Protein AF-A0A539DR73-F1 (afdb_monomer)

Radius of gyration: 27.9 Å; Cα contacts (8 Å, |Δi|>4): 343; chains: 1; bounding box: 49×90×72 Å

Sequence (264 aa):
MNSRQEDEPGIPLLGRSQNGVRWTDGGPIPLLAAVVMALPIAGCGNVDLPWQPGSGLREARAFYASQPRFLRPVPHSNTPSGLVDLRAESCGRCHVEIYEEWRISTHARAWRDDPQFLEELKKTTATPGRDAGWICMNCHTPLESQLPRLVTALVDGDRGRPVYVDNPNFDPKLQDDAITCAACHVKDGVVLGPWGDTKAPHPVTKSEELLSAAVCTQCHEADEALPDVELACVFDTGTSFAAGPWAAEGKTCQDCHMPVIDRS

Mean predicted aligned error: 11.91 Å

pLDDT: mean 83.4, std 21.01, range [32.53, 98.44]

Secondary structure (DSSP, 8-state):
----PPPPPPPPPPP----PPPP----PPP------------------PPPPTTHHHHHHHHHHHHS-GGGSPBPP-PPPTT-S-S-HHHHHTT-HHHHHHHTTSHHHHTTTS-HHHHHHHHHTTSSTT---HHHHHHHHS-BGGG-SEEEEEEGGG-TTSEEEEE-TT--HHHHHTSS-HHHHHEETTEEEES-S----SS-EEE-SGGGSTTTGGGTSEE----TTS-----EEHHHHHHTSHHHHTT--HHHHHS------

Foldseek 3Di:
DDDDDDDDDDDDDDDDDDDDDDDDDDDDDDDDPDPPPPDPPPDPDPPPDPDDVCPQVVLLQVVLVPDPLLLAFDEDADAFPLFPDQAQVRVCVPVVVVSVVLCPDCQQCLAPNDPVNVVQQCQQCVDPQFHLNSSSCCQFVRYPQQDQWGFNDADVNQSRHTDIDGDPSHDPNSVSSGNHLCSQQPDHNAGEDCDQDDPDSTHYHYDPCSVAQNSVCSQQDQQDDRPSGDGPRHHHVVVVVCPDPCVVVVDHPCVPVVNDDDDD

Structure (mmCIF, N/CA/C/O backbone):
data_AF-A0A539DR73-F1
#
_entry.id   AF-A0A539DR73-F1
#
loop_
_atom_site.group_PDB
_atom_site.id
_atom_site.type_symbol
_atom_site.label_atom_id
_atom_site.label_alt_id
_atom_site.label_comp_id
_atom_site.label_asym_id
_atom_site.label_entity_id
_atom_site.label_seq_id
_atom_site.pdbx_PDB_ins_code
_atom_site.Cartn_x
_atom_site.Cartn_y
_atom_site.Cartn_z
_atom_site.occupancy
_atom_site.B_iso_or_equiv
_atom_site.auth_seq_id
_atom_site.auth_comp_id
_atom_site.auth_asym_id
_atom_site.auth_atom_id
_atom_site.pdbx_PDB_model_num
ATOM 1 N N . MET A 1 1 ? 26.540 -37.679 37.582 1.00 36.47 1 MET A N 1
ATOM 2 C CA . MET A 1 1 ? 25.241 -38.319 37.896 1.00 36.47 1 MET A CA 1
ATOM 3 C C . MET A 1 1 ? 24.158 -37.262 37.725 1.00 36.47 1 MET A C 1
ATOM 5 O O . MET A 1 1 ? 24.333 -36.207 38.300 1.00 36.47 1 MET A O 1
ATOM 9 N N . ASN A 1 2 ? 23.066 -37.390 36.982 1.00 36.62 2 ASN A N 1
ATOM 10 C CA . ASN A 1 2 ? 22.514 -38.438 36.134 1.00 36.62 2 ASN A CA 1
ATOM 11 C C . ASN A 1 2 ? 21.616 -37.702 35.116 1.00 36.62 2 ASN A C 1
ATOM 13 O O . ASN A 1 2 ? 20.743 -36.938 35.521 1.00 36.62 2 ASN A O 1
ATOM 17 N N . SER A 1 3 ? 21.882 -37.886 33.828 1.00 35.19 3 SER A N 1
ATOM 18 C CA . SER A 1 3 ? 21.103 -37.394 32.691 1.00 35.19 3 SER A CA 1
ATOM 19 C C . SER A 1 3 ? 19.849 -38.254 32.513 1.00 35.19 3 SER A C 1
ATOM 21 O O . SER A 1 3 ? 19.963 -39.477 32.468 1.00 35.19 3 SER A O 1
ATOM 23 N N . ARG A 1 4 ? 18.666 -37.641 32.385 1.00 38.72 4 A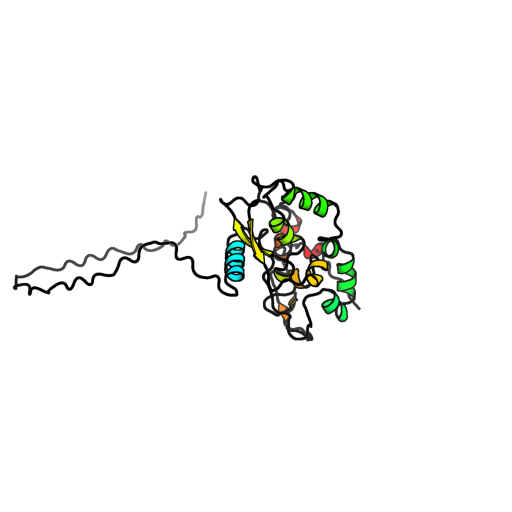RG A N 1
ATOM 24 C CA . ARG A 1 4 ? 17.476 -38.315 31.845 1.00 38.72 4 ARG A CA 1
ATOM 25 C C . ARG A 1 4 ? 17.126 -37.687 30.509 1.00 38.72 4 ARG A C 1
ATOM 27 O O . ARG A 1 4 ? 16.773 -36.517 30.433 1.00 38.72 4 ARG A O 1
ATOM 34 N N . GLN A 1 5 ? 17.330 -38.501 29.491 1.00 36.69 5 GLN A N 1
ATOM 35 C CA . GLN A 1 5 ? 16.939 -38.334 28.109 1.00 36.69 5 GLN A CA 1
ATOM 36 C C . GLN A 1 5 ? 15.588 -39.048 28.003 1.00 36.69 5 GLN A C 1
ATOM 38 O O . GLN A 1 5 ? 15.502 -40.211 28.397 1.00 36.69 5 GLN A O 1
ATOM 43 N N . GLU A 1 6 ? 14.536 -38.335 27.609 1.00 40.84 6 GLU A N 1
ATOM 44 C CA . GLU A 1 6 ? 13.225 -38.932 27.348 1.00 40.84 6 GLU A CA 1
ATOM 45 C C . GLU A 1 6 ? 13.069 -39.138 25.840 1.00 40.84 6 GLU A C 1
ATOM 47 O O . GLU A 1 6 ? 13.462 -38.293 25.035 1.00 40.84 6 GLU A O 1
ATOM 52 N N . ASP A 1 7 ? 12.588 -40.332 25.508 1.00 36.19 7 ASP A N 1
ATOM 53 C CA . ASP A 1 7 ? 12.585 -40.967 24.197 1.00 36.19 7 ASP A CA 1
ATOM 54 C C . ASP A 1 7 ? 11.521 -40.389 23.247 1.00 36.19 7 ASP A C 1
ATOM 56 O O . ASP A 1 7 ? 10.351 -40.252 23.611 1.00 36.19 7 ASP A O 1
ATOM 60 N N . GLU A 1 8 ? 11.906 -40.140 21.992 1.00 37.03 8 GLU A N 1
ATOM 61 C CA . GLU A 1 8 ? 10.968 -39.903 20.887 1.00 37.03 8 GLU A CA 1
ATOM 62 C C . GLU A 1 8 ? 10.502 -41.230 20.251 1.00 37.03 8 GLU A C 1
ATOM 64 O O . GLU A 1 8 ? 11.318 -42.135 20.041 1.00 37.03 8 GLU A O 1
ATOM 69 N N . PRO A 1 9 ? 9.216 -41.378 19.876 1.00 40.31 9 PRO A N 1
ATOM 70 C CA . PRO A 1 9 ? 8.734 -42.576 19.196 1.00 40.31 9 PRO A CA 1
ATOM 71 C C . PRO A 1 9 ? 9.040 -42.550 17.687 1.00 40.31 9 PRO A C 1
ATOM 73 O O . PRO A 1 9 ? 8.570 -41.696 16.937 1.00 40.31 9 PRO A O 1
ATOM 76 N N . GLY A 1 10 ? 9.812 -43.547 17.245 1.00 34.06 10 GLY A N 1
ATOM 77 C CA . GLY A 1 10 ? 10.222 -43.761 15.857 1.00 34.06 10 GLY A CA 1
ATOM 78 C C . GLY A 1 10 ? 9.101 -44.193 14.900 1.00 34.06 10 GLY A C 1
ATOM 79 O O . GLY A 1 10 ? 8.177 -44.930 15.246 1.00 34.06 10 GLY A O 1
ATOM 80 N N . ILE A 1 11 ? 9.242 -43.746 13.652 1.00 41.75 11 ILE A N 1
ATOM 81 C CA . ILE A 1 11 ? 8.379 -44.020 12.495 1.00 41.75 11 ILE A CA 1
ATOM 82 C C . ILE A 1 11 ? 8.619 -45.461 11.985 1.00 41.75 11 ILE A C 1
ATOM 84 O O . ILE A 1 11 ? 9.777 -45.829 11.770 1.00 41.75 11 ILE A O 1
ATOM 88 N N . PRO A 1 12 ? 7.584 -46.289 11.722 1.00 37.75 12 PRO A N 1
ATOM 89 C CA . PRO A 1 12 ? 7.785 -47.632 11.186 1.00 37.75 12 PRO A CA 1
ATOM 90 C C . PRO A 1 12 ? 8.086 -47.618 9.680 1.00 37.75 12 PRO A C 1
ATOM 92 O O . PRO A 1 12 ? 7.331 -47.078 8.871 1.00 37.75 12 PRO A O 1
ATOM 95 N N . LEU A 1 13 ? 9.178 -48.290 9.309 1.00 37.03 13 LEU A N 1
ATOM 96 C CA . LEU A 1 13 ? 9.569 -48.599 7.934 1.00 37.03 13 LEU A CA 1
ATOM 97 C C . LEU A 1 13 ? 8.597 -49.616 7.313 1.00 37.03 13 LEU A C 1
ATOM 99 O O . LEU A 1 13 ? 8.439 -50.730 7.813 1.00 37.03 13 LEU A O 1
ATOM 103 N N . LEU A 1 14 ? 7.969 -49.246 6.194 1.00 41.56 14 LEU A N 1
ATOM 104 C CA . LEU A 1 14 ? 7.118 -50.134 5.402 1.00 41.56 14 LEU A CA 1
ATOM 105 C C . LEU A 1 14 ? 7.952 -51.253 4.761 1.00 41.56 14 LEU A C 1
ATOM 107 O O . LEU A 1 14 ? 8.840 -51.019 3.940 1.00 41.56 14 LEU A O 1
ATOM 111 N N . GLY A 1 15 ? 7.639 -52.485 5.164 1.00 33.47 15 GLY A N 1
ATOM 112 C CA . GLY A 1 15 ? 8.251 -53.718 4.693 1.00 33.47 15 GLY A CA 1
ATOM 113 C C . GLY A 1 15 ? 7.932 -54.035 3.231 1.00 33.47 15 GLY A C 1
ATOM 114 O O . GLY A 1 15 ? 6.808 -53.898 2.749 1.00 33.47 15 GLY A O 1
ATOM 115 N N . ARG A 1 16 ? 8.965 -54.507 2.536 1.00 35.03 16 ARG A N 1
ATOM 116 C CA . ARG A 1 16 ? 8.957 -54.971 1.148 1.00 35.03 16 ARG A CA 1
ATOM 117 C C . ARG A 1 16 ? 8.177 -56.290 1.046 1.00 35.03 16 ARG A C 1
ATOM 119 O O . ARG A 1 16 ? 8.638 -57.320 1.530 1.00 35.03 16 ARG A O 1
ATOM 126 N N . SER A 1 17 ? 7.008 -56.260 0.410 1.00 36.41 17 SER A N 1
ATOM 127 C CA . SER A 1 17 ? 6.229 -57.461 0.080 1.00 36.41 17 SER A CA 1
ATOM 128 C C . SER A 1 17 ? 6.937 -58.275 -1.011 1.00 36.41 17 SER A C 1
ATOM 130 O O . SER A 1 17 ? 7.151 -57.791 -2.122 1.00 36.41 17 SER A O 1
ATOM 132 N N . GLN A 1 18 ? 7.324 -59.507 -0.674 1.00 37.12 18 GLN A N 1
ATOM 133 C CA . GLN A 1 18 ? 7.796 -60.530 -1.605 1.00 37.12 18 GLN A CA 1
ATOM 134 C C . GLN A 1 18 ? 6.628 -61.466 -1.931 1.00 37.12 18 GLN A C 1
ATOM 136 O O . GLN A 1 18 ? 6.356 -62.393 -1.174 1.00 37.12 18 GLN A O 1
ATOM 141 N N . ASN A 1 19 ? 5.962 -61.253 -3.066 1.00 38.47 19 ASN A N 1
ATOM 142 C CA . ASN A 1 19 ? 5.022 -62.227 -3.618 1.00 38.47 19 ASN A CA 1
ATOM 143 C C . ASN A 1 19 ? 5.677 -62.941 -4.802 1.00 38.47 19 ASN A C 1
ATOM 145 O O . ASN A 1 19 ? 5.698 -62.441 -5.925 1.00 38.47 19 ASN A O 1
ATOM 149 N N . GLY A 1 20 ? 6.240 -64.116 -4.518 1.00 34.03 20 GLY A N 1
ATOM 150 C CA . GLY A 1 20 ? 6.693 -65.066 -5.526 1.00 34.03 20 GLY A CA 1
ATOM 151 C C . GLY A 1 20 ? 5.500 -65.768 -6.171 1.00 34.03 20 GLY A C 1
ATOM 152 O O . GLY A 1 20 ? 4.744 -66.462 -5.495 1.00 34.03 20 GLY A O 1
ATOM 153 N N . VAL A 1 21 ? 5.351 -65.610 -7.485 1.00 41.09 21 VAL A N 1
ATOM 154 C CA . VAL A 1 21 ? 4.414 -66.393 -8.297 1.00 41.09 21 VAL A CA 1
ATOM 155 C C . VAL A 1 21 ? 5.191 -67.545 -8.931 1.00 41.09 21 VAL A C 1
ATOM 157 O O . VAL A 1 21 ? 6.188 -67.339 -9.623 1.00 41.09 21 VAL A O 1
ATOM 160 N N . ARG A 1 22 ? 4.752 -68.773 -8.633 1.00 36.22 22 ARG A N 1
ATOM 161 C CA . ARG A 1 22 ? 5.240 -70.020 -9.231 1.00 36.22 22 ARG A CA 1
ATOM 162 C C . ARG A 1 22 ? 4.797 -70.100 -10.693 1.00 36.22 22 ARG A C 1
ATOM 164 O O . ARG A 1 22 ? 3.624 -69.895 -10.985 1.00 36.22 22 ARG A O 1
ATOM 171 N N . TRP A 1 23 ? 5.723 -70.456 -11.577 1.00 32.53 23 TRP A N 1
ATOM 172 C CA . TRP A 1 23 ? 5.450 -70.751 -12.981 1.00 32.53 23 TRP A CA 1
ATOM 173 C C . TRP A 1 23 ? 5.149 -72.243 -13.135 1.00 32.53 23 TRP A C 1
ATOM 175 O O . TRP A 1 23 ? 5.990 -73.072 -12.792 1.00 32.53 23 TRP A O 1
ATOM 185 N N . THR A 1 24 ? 3.972 -72.579 -13.656 1.00 40.12 24 THR A N 1
ATOM 186 C CA . THR A 1 24 ? 3.684 -73.896 -14.235 1.00 40.12 24 THR A CA 1
ATOM 187 C C . THR A 1 24 ? 3.088 -73.699 -15.622 1.00 40.12 24 THR A C 1
ATOM 189 O O . THR A 1 24 ? 2.066 -73.035 -15.765 1.00 40.12 24 THR A O 1
ATOM 192 N N . ASP A 1 25 ? 3.782 -74.300 -16.584 1.00 37.19 25 ASP A N 1
ATOM 193 C CA . ASP A 1 25 ? 3.325 -74.933 -17.820 1.00 37.19 25 ASP A CA 1
ATOM 194 C C . ASP A 1 25 ? 2.642 -74.105 -18.920 1.00 37.19 25 ASP A C 1
ATOM 196 O O . ASP A 1 25 ? 1.639 -73.415 -18.752 1.00 37.19 25 ASP A O 1
ATOM 200 N N . GLY A 1 26 ? 3.260 -74.223 -20.100 1.00 47.31 26 GLY A N 1
ATOM 201 C CA . GLY A 1 26 ? 2.972 -73.504 -21.329 1.00 47.31 26 GLY A CA 1
ATOM 202 C C . GLY A 1 26 ? 1.612 -73.802 -21.960 1.00 47.31 26 GLY A C 1
ATOM 203 O O . GLY A 1 26 ? 1.175 -74.945 -22.075 1.00 47.31 26 GLY A O 1
ATOM 204 N N . GLY A 1 27 ? 1.014 -72.732 -22.478 1.00 43.06 27 GLY A N 1
ATOM 205 C CA . GLY A 1 27 ? -0.062 -72.737 -23.464 1.00 43.06 27 GLY A CA 1
ATOM 206 C C . GLY A 1 27 ? 0.201 -71.638 -24.506 1.00 43.06 27 GLY A C 1
ATOM 207 O O . GLY A 1 27 ? 0.880 -70.657 -24.189 1.00 43.06 27 GLY A O 1
ATOM 208 N N . PRO A 1 28 ? -0.258 -71.792 -25.760 1.00 43.47 28 PRO A N 1
ATOM 209 C CA . PRO A 1 28 ? 0.123 -70.906 -26.857 1.00 43.47 28 PRO A CA 1
ATOM 210 C C . PRO A 1 28 ? -0.495 -69.506 -26.710 1.00 43.47 28 PRO A C 1
ATOM 212 O O . PRO A 1 28 ? -1.687 -69.357 -26.446 1.00 43.47 28 PRO A O 1
ATOM 215 N N . ILE A 1 29 ? 0.336 -68.479 -26.903 1.00 47.72 29 ILE A N 1
ATOM 216 C CA . ILE A 1 29 ? -0.027 -67.056 -26.843 1.00 47.72 29 ILE A CA 1
ATOM 217 C C . ILE A 1 29 ? -0.812 -66.682 -28.115 1.00 47.72 29 ILE A C 1
ATOM 219 O O . ILE A 1 29 ? -0.278 -66.861 -29.214 1.00 47.72 29 ILE A O 1
ATOM 223 N N . PRO A 1 30 ? -2.039 -66.138 -28.026 1.00 43.38 30 PRO A N 1
ATOM 224 C CA . PRO A 1 30 ? -2.727 -65.601 -29.192 1.00 43.38 30 PRO A CA 1
ATOM 225 C C . PRO A 1 30 ? -2.098 -64.259 -29.599 1.00 43.38 30 PRO A C 1
ATOM 227 O O . PRO A 1 30 ? -1.906 -63.370 -28.768 1.00 43.38 30 PRO A O 1
ATOM 230 N N . LEU A 1 31 ? -1.778 -64.108 -30.890 1.00 43.88 31 LEU A N 1
ATOM 231 C CA . LEU A 1 31 ? -1.343 -62.842 -31.487 1.00 43.88 31 LEU A CA 1
ATOM 232 C C . LEU A 1 31 ? -2.451 -61.785 -31.320 1.00 43.88 31 LEU A C 1
ATOM 234 O O . LEU A 1 31 ? -3.451 -61.805 -32.036 1.00 43.88 31 LEU A O 1
ATOM 238 N N . LEU A 1 32 ? -2.262 -60.841 -30.400 1.00 45.91 32 LEU A N 1
ATOM 239 C CA . LEU A 1 32 ? -3.008 -59.584 -30.375 1.00 45.91 32 LEU A CA 1
ATOM 240 C C . LEU A 1 32 ? -2.328 -58.612 -31.344 1.00 45.91 32 LEU A C 1
ATOM 242 O O . LEU A 1 32 ? -1.195 -58.187 -31.124 1.00 45.91 32 LEU A O 1
ATOM 246 N N . ALA A 1 33 ? -3.019 -58.283 -32.434 1.00 44.69 33 ALA A N 1
ATOM 247 C CA . ALA A 1 33 ? -2.609 -57.234 -33.356 1.00 44.69 33 ALA A CA 1
ATOM 248 C C . ALA A 1 33 ? -2.554 -55.891 -32.607 1.00 44.69 33 ALA A C 1
ATOM 250 O O . ALA A 1 33 ? -3.581 -55.360 -32.183 1.00 44.69 33 ALA A O 1
ATOM 251 N N . ALA A 1 34 ? -1.350 -55.350 -32.430 1.00 43.53 34 ALA A N 1
ATOM 252 C CA . ALA A 1 34 ? -1.150 -54.019 -31.883 1.00 43.53 34 ALA A CA 1
ATOM 253 C C . ALA A 1 34 ? -1.622 -52.979 -32.909 1.00 43.53 34 ALA A C 1
ATOM 255 O O . ALA A 1 34 ? -0.950 -52.714 -33.905 1.00 43.53 34 ALA A O 1
ATOM 256 N N . VAL A 1 35 ? -2.792 -52.387 -32.670 1.00 45.91 35 VAL A N 1
ATOM 257 C CA . VAL A 1 35 ? -3.214 -51.166 -33.360 1.00 45.91 35 VAL A CA 1
ATOM 258 C C . VAL A 1 35 ? -2.364 -50.028 -32.802 1.00 45.91 35 VAL A C 1
ATOM 260 O O . VAL A 1 35 ? -2.635 -49.496 -31.727 1.00 45.91 35 VAL A O 1
ATOM 263 N N . VAL A 1 36 ? -1.299 -49.674 -33.520 1.00 49.50 36 VAL A N 1
ATOM 264 C CA . VAL A 1 36 ? -0.536 -48.450 -33.266 1.00 49.50 36 VAL A CA 1
ATOM 265 C C . VAL A 1 36 ? -1.425 -47.282 -33.686 1.00 49.50 36 VAL A C 1
ATOM 267 O O . VAL A 1 36 ? -1.488 -46.926 -34.861 1.00 49.50 36 VAL A O 1
ATOM 270 N N . MET A 1 37 ? -2.158 -46.702 -32.734 1.00 47.19 37 MET A N 1
ATOM 271 C CA . MET A 1 37 ? -2.766 -45.392 -32.943 1.00 47.19 37 MET A CA 1
ATOM 272 C C . MET A 1 37 ? -1.636 -44.371 -33.047 1.00 47.19 37 MET A C 1
ATOM 274 O O . MET A 1 37 ? -1.002 -44.020 -32.053 1.00 47.19 37 MET A O 1
ATOM 278 N N . ALA A 1 38 ? -1.366 -43.924 -34.272 1.00 50.34 38 ALA A N 1
ATOM 279 C CA . ALA A 1 38 ? -0.525 -42.771 -34.533 1.00 50.34 38 ALA A CA 1
ATOM 280 C C . ALA A 1 38 ? -1.200 -41.533 -33.923 1.00 50.34 38 ALA A C 1
ATOM 282 O O . ALA A 1 38 ? -2.082 -40.925 -34.526 1.00 50.34 38 ALA A O 1
ATOM 283 N N . LEU A 1 39 ? -0.810 -41.186 -32.697 1.00 48.84 39 LEU A N 1
ATOM 284 C CA . LEU A 1 39 ? -1.061 -39.867 -32.134 1.00 48.84 39 LEU A CA 1
ATOM 285 C C . LEU A 1 39 ? -0.270 -38.861 -32.982 1.00 48.84 39 LEU A C 1
ATOM 287 O O . LEU A 1 39 ? 0.952 -39.006 -33.085 1.00 48.84 39 LEU A O 1
ATOM 291 N N . PRO A 1 40 ? -0.918 -37.867 -33.615 1.00 45.47 40 PRO A N 1
ATOM 292 C CA . PRO A 1 40 ? -0.180 -36.811 -34.279 1.00 45.47 40 PRO A CA 1
ATOM 293 C C . PRO A 1 40 ? 0.644 -36.091 -33.214 1.00 45.47 40 PRO A C 1
ATOM 295 O O . PRO A 1 40 ? 0.104 -35.552 -32.248 1.00 45.47 40 PRO A O 1
ATOM 298 N N . ILE A 1 41 ? 1.964 -36.117 -33.385 1.00 52.62 41 ILE A N 1
ATOM 299 C CA . ILE A 1 41 ? 2.892 -35.279 -32.633 1.00 52.62 41 ILE A CA 1
ATOM 300 C C . ILE A 1 41 ? 2.582 -33.848 -33.075 1.00 52.62 41 ILE A C 1
ATOM 302 O O . ILE A 1 41 ? 3.102 -33.369 -34.082 1.00 52.62 41 ILE A O 1
ATOM 306 N N . ALA A 1 42 ? 1.656 -33.195 -32.375 1.00 50.09 42 ALA A N 1
ATOM 307 C CA . ALA A 1 42 ? 1.485 -31.759 -32.467 1.00 50.09 42 ALA A CA 1
ATOM 308 C C . ALA A 1 42 ? 2.816 -31.152 -32.021 1.00 50.09 42 ALA A C 1
ATOM 310 O O . ALA A 1 42 ? 3.228 -31.315 -30.872 1.00 50.09 42 ALA A O 1
ATOM 311 N N . GLY A 1 43 ? 3.541 -30.566 -32.972 1.00 44.75 43 GLY A N 1
ATOM 312 C CA . GLY A 1 43 ? 4.830 -29.952 -32.707 1.00 44.75 43 GLY A CA 1
ATOM 313 C C . GLY A 1 43 ? 4.717 -28.922 -31.588 1.00 44.75 43 GLY A C 1
ATOM 314 O O . GLY A 1 43 ? 3.710 -28.223 -31.480 1.00 44.75 43 GLY A O 1
ATOM 315 N N . CYS A 1 44 ? 5.773 -28.813 -30.784 1.00 51.00 44 CYS A N 1
ATOM 316 C CA . CYS A 1 44 ? 5.996 -27.707 -29.859 1.00 51.00 44 CYS A CA 1
ATOM 317 C C . CYS A 1 44 ? 6.244 -26.413 -30.657 1.00 51.00 44 CYS A C 1
ATOM 319 O O . CYS A 1 44 ? 7.350 -25.884 -30.681 1.00 51.00 44 CYS A O 1
ATOM 321 N N . GLY A 1 45 ? 5.244 -25.949 -31.401 1.00 44.34 45 GLY A N 1
ATOM 322 C CA . GLY A 1 45 ? 5.189 -24.583 -31.890 1.00 44.34 45 GLY A CA 1
ATOM 323 C C . GLY A 1 45 ? 4.616 -23.726 -30.774 1.00 44.34 45 GLY A C 1
ATOM 324 O O . GLY A 1 45 ? 3.606 -24.105 -30.183 1.00 44.34 45 GLY A O 1
ATOM 325 N N . ASN A 1 46 ? 5.257 -22.597 -30.474 1.00 56.62 46 ASN A N 1
ATOM 326 C CA . ASN A 1 46 ? 4.646 -21.561 -29.650 1.00 56.62 46 ASN A CA 1
ATOM 327 C C . ASN A 1 46 ? 3.339 -21.157 -30.330 1.00 56.62 46 ASN A C 1
ATOM 329 O O . ASN A 1 46 ? 3.338 -20.518 -31.381 1.00 56.62 46 ASN A O 1
ATOM 333 N N . VAL A 1 47 ? 2.227 -21.628 -29.778 1.00 47.94 47 VAL A N 1
ATOM 334 C CA . VA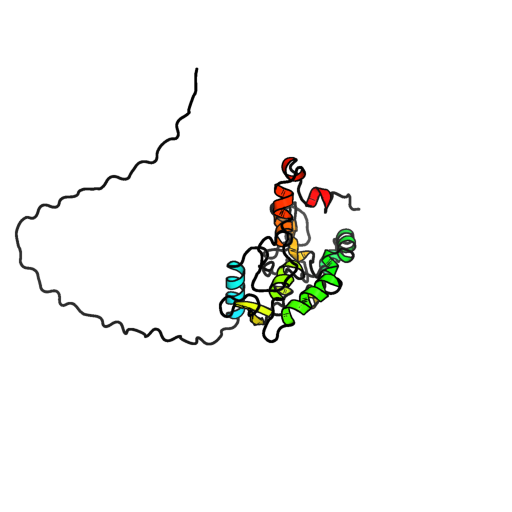L A 1 47 ? 0.909 -21.194 -30.205 1.00 47.94 47 VAL A CA 1
ATOM 335 C C . VAL A 1 47 ? 0.760 -19.797 -29.626 1.00 47.94 47 VAL A C 1
ATOM 337 O O . VAL A 1 47 ? 0.543 -19.656 -28.424 1.00 47.94 47 VAL A O 1
ATOM 340 N N . ASP A 1 48 ? 0.917 -18.774 -30.465 1.00 53.66 48 ASP A N 1
ATOM 341 C CA . ASP A 1 48 ? 0.506 -17.412 -30.132 1.00 53.66 48 ASP A CA 1
ATOM 342 C C . ASP A 1 48 ? -1.019 -17.423 -29.984 1.00 53.66 48 ASP A C 1
ATOM 344 O O . ASP A 1 48 ? -1.781 -17.210 -30.931 1.00 53.66 48 ASP A O 1
ATOM 348 N N . LEU A 1 49 ? -1.477 -17.793 -28.788 1.00 57.00 49 LEU A N 1
ATOM 349 C CA . LEU A 1 49 ? -2.883 -17.761 -28.440 1.00 57.00 49 LEU A CA 1
ATOM 350 C C . LEU A 1 49 ? -3.322 -16.293 -28.437 1.00 57.00 49 LEU A C 1
ATOM 352 O O . LEU A 1 49 ? -2.657 -15.459 -27.819 1.00 57.00 49 LEU A O 1
ATOM 356 N N . PRO A 1 50 ? -4.432 -15.951 -29.111 1.00 52.25 50 PRO A N 1
ATOM 357 C CA . PRO A 1 50 ? -4.913 -14.582 -29.127 1.00 52.25 50 PRO A CA 1
ATOM 358 C C . PRO A 1 50 ? -5.193 -14.117 -27.696 1.00 52.25 50 PRO A C 1
ATOM 360 O O . PRO A 1 50 ? -5.847 -14.826 -26.924 1.00 52.25 50 PRO A O 1
ATOM 363 N N . TRP A 1 51 ? -4.696 -12.922 -27.361 1.00 52.84 51 TRP A N 1
ATOM 364 C CA . TRP A 1 51 ? -4.958 -12.256 -26.086 1.00 52.84 51 TRP A C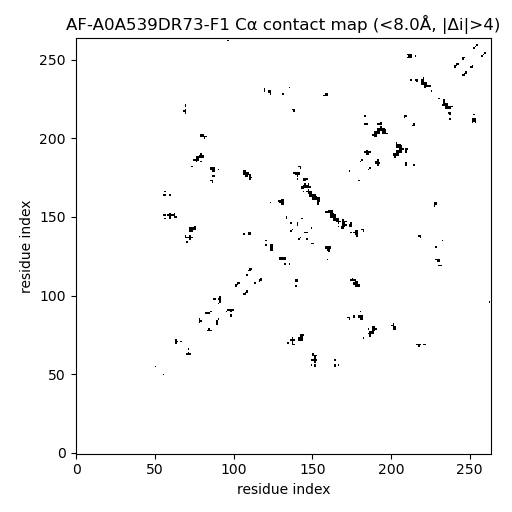A 1
ATOM 365 C C . TRP A 1 51 ? -6.462 -12.267 -25.804 1.00 52.84 51 TRP A C 1
ATOM 367 O O . TRP A 1 51 ? -7.268 -11.841 -26.636 1.00 52.84 51 TRP A O 1
ATOM 377 N N . GLN A 1 52 ? -6.842 -12.794 -24.642 1.00 53.75 52 GLN A N 1
ATOM 378 C CA . GLN A 1 52 ? -8.235 -12.836 -24.215 1.00 53.75 52 GLN A CA 1
ATOM 379 C C . GLN A 1 52 ? -8.486 -11.742 -23.179 1.00 53.75 52 GLN A C 1
ATOM 381 O O . GLN A 1 52 ? -7.627 -11.520 -22.323 1.00 53.75 52 GLN A O 1
ATOM 386 N N . PRO A 1 53 ? -9.667 -11.102 -23.170 1.00 55.06 53 PRO A N 1
ATOM 387 C CA . PRO A 1 53 ? -10.031 -10.164 -22.115 1.00 55.06 53 PRO A CA 1
ATOM 388 C C . PRO A 1 53 ? -9.797 -10.777 -20.723 1.00 55.06 53 PRO A C 1
ATOM 390 O O . PRO A 1 53 ? -10.292 -11.860 -20.405 1.00 55.06 53 PRO A O 1
ATOM 393 N N . GLY A 1 54 ? -8.979 -10.111 -19.905 1.00 63.78 54 GLY A N 1
ATOM 394 C CA . GLY A 1 54 ? -8.600 -10.573 -18.566 1.00 63.78 54 GLY A CA 1
ATOM 395 C C . GLY A 1 54 ? -7.440 -11.577 -18.498 1.00 63.78 54 GLY A C 1
ATOM 396 O O . GLY A 1 54 ? -7.088 -11.976 -17.388 1.00 63.78 54 GLY A O 1
ATOM 397 N N . SER A 1 55 ? -6.817 -11.983 -19.615 1.00 76.19 55 SER A N 1
ATOM 398 C CA . SER A 1 55 ? -5.592 -12.804 -19.571 1.00 76.19 55 SER A CA 1
ATOM 399 C C . SER A 1 55 ? -4.448 -12.059 -18.887 1.00 76.19 55 SER A C 1
ATOM 401 O O . SER A 1 55 ? -3.863 -12.590 -17.947 1.00 76.19 55 SER A O 1
ATOM 403 N N . GLY A 1 56 ? -4.250 -10.784 -19.232 1.00 89.62 56 GLY A N 1
ATOM 404 C CA . GLY A 1 56 ? -3.200 -9.959 -18.635 1.00 89.62 56 GLY A CA 1
ATOM 405 C C . GLY A 1 56 ? -3.347 -9.749 -17.124 1.00 89.62 56 GLY A C 1
ATOM 406 O O . GLY A 1 56 ? -2.360 -9.802 -16.403 1.00 89.62 56 GLY A O 1
ATOM 407 N N . LEU A 1 57 ? -4.574 -9.601 -16.605 1.00 92.19 57 LEU A N 1
ATOM 408 C CA . LEU A 1 57 ? -4.795 -9.520 -15.153 1.00 92.19 57 LEU A CA 1
ATOM 409 C C . LEU A 1 57 ? -4.444 -10.828 -14.436 1.00 92.19 57 LEU A C 1
ATOM 411 O O . LEU A 1 57 ? -3.886 -10.803 -13.340 1.00 92.19 57 LEU A O 1
ATOM 415 N N . ARG A 1 58 ? -4.776 -11.980 -15.033 1.00 94.00 58 ARG A N 1
ATOM 416 C CA . ARG A 1 58 ? -4.413 -13.281 -14.454 1.00 94.00 58 ARG A CA 1
ATOM 417 C C . ARG A 1 58 ? -2.902 -13.480 -14.452 1.00 94.00 58 ARG A C 1
ATOM 419 O O . ARG A 1 58 ? -2.365 -13.928 -13.446 1.00 94.00 58 ARG A O 1
ATOM 426 N N . GLU A 1 59 ? -2.238 -13.127 -15.548 1.00 96.25 59 GLU A N 1
ATOM 427 C CA . GLU A 1 59 ? -0.778 -13.174 -15.674 1.00 96.25 59 GLU A CA 1
ATOM 428 C C . GLU A 1 59 ? -0.107 -12.260 -14.646 1.00 96.25 59 GLU A C 1
ATOM 430 O O . GLU A 1 59 ? 0.782 -12.708 -13.929 1.00 96.25 59 GLU A O 1
ATOM 435 N N . ALA A 1 60 ? -0.593 -11.027 -14.485 1.00 97.31 60 ALA A N 1
ATOM 436 C CA . ALA A 1 60 ? -0.068 -10.095 -13.494 1.00 97.31 60 ALA A CA 1
ATOM 437 C C . ALA A 1 60 ? -0.215 -10.614 -12.058 1.00 97.31 60 ALA A C 1
ATOM 439 O O . ALA A 1 60 ? 0.738 -10.618 -11.281 1.00 97.31 60 ALA A O 1
ATOM 440 N N . ARG A 1 61 ? -1.397 -11.121 -11.694 1.00 96.25 61 ARG A N 1
ATOM 441 C CA . ARG A 1 61 ? -1.618 -11.702 -10.361 1.00 96.25 61 ARG A CA 1
ATOM 442 C C . ARG A 1 61 ? -0.748 -12.935 -10.121 1.00 96.25 61 ARG A C 1
ATOM 444 O O . ARG A 1 61 ? -0.249 -13.108 -9.012 1.00 96.25 61 ARG A O 1
ATOM 451 N N . ALA A 1 62 ? -0.531 -13.766 -11.142 1.00 97.31 62 ALA A N 1
ATOM 452 C CA . ALA A 1 62 ? 0.388 -14.899 -11.059 1.00 97.31 62 ALA A CA 1
ATOM 453 C C . ALA A 1 62 ? 1.847 -14.444 -10.884 1.00 97.31 62 ALA A C 1
ATOM 455 O O . ALA A 1 62 ? 2.560 -15.005 -10.050 1.00 97.31 62 ALA A O 1
ATOM 456 N N . PHE A 1 63 ? 2.270 -13.399 -11.604 1.00 97.69 63 PHE A N 1
ATOM 457 C CA . PHE A 1 63 ? 3.579 -12.774 -11.432 1.00 97.69 63 PHE A CA 1
ATOM 458 C C . PHE A 1 63 ? 3.774 -12.313 -9.985 1.00 97.69 63 PHE A C 1
ATOM 460 O O . PHE A 1 63 ? 4.680 -12.803 -9.312 1.00 97.69 63 PHE A O 1
ATOM 467 N N . TYR A 1 64 ? 2.885 -11.466 -9.459 1.00 97.50 64 TYR A N 1
ATOM 468 C CA . TYR A 1 64 ? 2.991 -10.966 -8.086 1.00 97.50 64 TYR A CA 1
ATOM 469 C C . TYR A 1 64 ? 2.927 -12.081 -7.035 1.00 97.50 64 TYR A C 1
ATOM 471 O O . TYR A 1 64 ? 3.696 -12.062 -6.077 1.00 97.50 64 TYR A O 1
ATOM 479 N N . ALA A 1 65 ? 2.088 -13.103 -7.224 1.00 97.06 65 ALA A N 1
ATOM 480 C CA . ALA A 1 65 ? 2.026 -14.247 -6.311 1.00 97.06 65 ALA A CA 1
ATOM 481 C C . ALA A 1 65 ? 3.369 -14.996 -6.179 1.00 97.06 65 ALA A C 1
ATOM 483 O O . ALA A 1 65 ? 3.620 -15.607 -5.140 1.00 97.06 65 ALA A O 1
ATOM 484 N N . SER A 1 66 ? 4.236 -14.925 -7.197 1.00 95.75 66 SER A N 1
ATOM 485 C CA . SER A 1 66 ? 5.582 -15.515 -7.175 1.00 95.75 66 SER A CA 1
ATOM 486 C C . SER A 1 66 ? 6.667 -14.615 -6.567 1.00 95.75 66 SER A C 1
ATOM 488 O O . SER A 1 66 ? 7.759 -15.101 -6.286 1.00 95.75 66 SER A O 1
ATOM 490 N N . GLN A 1 67 ? 6.386 -13.329 -6.337 1.00 93.88 67 GLN A N 1
ATOM 491 C CA . GLN A 1 67 ? 7.354 -12.386 -5.765 1.00 93.88 67 GLN A CA 1
ATOM 492 C C . GLN A 1 67 ? 7.425 -12.497 -4.234 1.00 93.88 67 GLN A C 1
ATOM 494 O O . GLN A 1 67 ? 6.472 -12.981 -3.628 1.00 93.88 67 GLN A O 1
ATOM 499 N N . PRO A 1 68 ? 8.489 -12.030 -3.563 1.00 92.44 68 PRO A N 1
ATOM 500 C CA . PRO A 1 68 ? 8.482 -11.746 -2.125 1.00 92.44 68 PRO A CA 1
ATOM 501 C C . PRO A 1 68 ? 7.305 -10.860 -1.707 1.00 92.44 68 PRO A C 1
ATOM 503 O O . PRO A 1 68 ? 6.806 -10.074 -2.509 1.00 92.44 68 PRO A O 1
ATOM 506 N N . ARG A 1 69 ? 6.862 -10.966 -0.448 1.00 91.81 69 ARG A N 1
ATOM 507 C CA . ARG A 1 69 ? 5.643 -10.299 0.042 1.00 91.81 69 ARG A CA 1
ATOM 508 C C . ARG A 1 69 ? 5.637 -8.785 -0.208 1.00 91.81 69 ARG A C 1
ATOM 510 O O . ARG A 1 69 ? 4.632 -8.288 -0.704 1.00 91.81 69 ARG A O 1
ATOM 517 N N . PHE A 1 70 ? 6.738 -8.089 0.072 1.00 91.38 70 PHE A N 1
ATOM 518 C CA . PHE A 1 70 ? 6.859 -6.632 -0.089 1.00 91.38 70 PHE A CA 1
ATOM 519 C C . PHE A 1 70 ? 6.833 -6.162 -1.555 1.00 91.38 70 PHE A C 1
ATOM 521 O O . PHE A 1 70 ? 6.579 -4.996 -1.836 1.00 91.38 70 PHE A O 1
ATOM 528 N N . LEU A 1 71 ? 7.047 -7.076 -2.509 1.00 93.50 71 LEU A N 1
ATOM 529 C CA . LEU A 1 71 ? 6.933 -6.814 -3.946 1.00 93.50 71 LEU A CA 1
ATOM 530 C C . LEU A 1 71 ? 5.534 -7.111 -4.500 1.00 93.50 71 LEU A C 1
ATOM 532 O O . LEU A 1 71 ? 5.363 -7.170 -5.716 1.00 93.50 71 LEU A O 1
ATOM 536 N N . ARG A 1 72 ? 4.539 -7.336 -3.635 1.00 95.56 72 ARG A N 1
ATOM 537 C CA . ARG A 1 72 ? 3.155 -7.616 -4.032 1.00 95.56 72 ARG A CA 1
ATOM 538 C C . ARG A 1 72 ? 2.264 -6.430 -3.675 1.00 95.56 72 ARG A C 1
ATOM 540 O O . ARG A 1 72 ? 2.308 -5.999 -2.523 1.00 95.56 72 ARG A O 1
ATOM 547 N N . PRO A 1 73 ? 1.401 -5.960 -4.588 1.00 96.88 73 PRO A N 1
ATOM 548 C CA . PRO A 1 73 ? 0.328 -5.067 -4.199 1.00 96.88 73 PRO A CA 1
ATOM 549 C C . PRO A 1 73 ? -0.677 -5.827 -3.327 1.00 96.88 73 PRO A C 1
ATOM 551 O O . PRO A 1 73 ? -0.828 -7.051 -3.426 1.00 96.88 73 PRO A O 1
ATOM 554 N N . VAL A 1 74 ? -1.414 -5.089 -2.506 1.00 96.31 74 VAL A N 1
ATOM 555 C CA . VAL A 1 74 ? -2.626 -5.577 -1.856 1.00 96.31 74 VAL A CA 1
ATOM 556 C C . VAL A 1 74 ? -3.626 -5.952 -2.958 1.00 96.31 74 VAL A C 1
ATOM 558 O O . VAL A 1 74 ? -3.967 -5.098 -3.787 1.00 96.31 74 VAL A O 1
ATOM 561 N N . PRO A 1 75 ? -4.088 -7.217 -3.013 1.00 93.94 75 PRO A N 1
ATOM 562 C CA . PRO A 1 75 ? -4.964 -7.682 -4.080 1.00 93.94 75 PRO A CA 1
ATOM 563 C C . PRO A 1 75 ? -6.231 -6.844 -4.202 1.00 93.94 75 PRO A C 1
ATOM 565 O O . PRO A 1 75 ? -6.776 -6.366 -3.205 1.00 93.94 75 PRO A O 1
ATOM 568 N N . HIS A 1 76 ? -6.736 -6.715 -5.428 1.00 92.75 76 HIS A N 1
ATOM 569 C CA . HIS A 1 76 ? -8.013 -6.051 -5.655 1.00 92.75 76 HIS A CA 1
ATOM 570 C C . HIS A 1 76 ? -9.125 -6.680 -4.800 1.00 92.75 76 HIS A C 1
ATOM 572 O O . HIS A 1 76 ? -9.320 -7.897 -4.809 1.00 92.75 76 HIS A O 1
ATOM 578 N N . SER A 1 77 ? -9.900 -5.830 -4.129 1.00 92.62 77 SER A N 1
ATOM 579 C CA . SER A 1 77 ? -11.128 -6.209 -3.439 1.00 92.62 77 SER A CA 1
ATOM 580 C C . SER A 1 77 ? -12.310 -5.474 -4.054 1.00 92.62 77 SER A C 1
ATOM 582 O O . SER A 1 77 ? -12.217 -4.293 -4.388 1.00 92.62 77 SER A O 1
ATOM 584 N N . ASN A 1 78 ? -13.453 -6.153 -4.116 1.00 93.12 78 ASN A N 1
ATOM 585 C CA . ASN A 1 78 ? -14.718 -5.487 -4.392 1.00 93.12 78 ASN A CA 1
ATOM 586 C C . ASN A 1 78 ? -15.015 -4.457 -3.293 1.00 93.12 78 ASN A C 1
ATOM 588 O O . ASN A 1 78 ? -14.626 -4.640 -2.133 1.00 93.12 78 ASN A O 1
ATOM 592 N N . THR A 1 79 ? -15.749 -3.404 -3.643 1.00 96.19 79 THR A N 1
ATOM 593 C CA . THR A 1 79 ? -16.295 -2.463 -2.663 1.00 96.19 79 THR A CA 1
ATOM 594 C C . THR A 1 79 ? -17.277 -3.189 -1.736 1.00 96.19 79 THR A C 1
ATOM 596 O O . THR A 1 79 ? -18.220 -3.811 -2.238 1.00 96.19 79 THR A O 1
ATOM 599 N N . PRO A 1 80 ? -17.093 -3.129 -0.403 1.00 96.44 80 PRO A N 1
ATOM 600 C CA . PRO A 1 80 ? -18.039 -3.717 0.536 1.00 96.44 80 PRO A CA 1
ATOM 601 C C . PRO A 1 80 ? -19.454 -3.171 0.349 1.00 96.44 80 PRO A C 1
ATOM 603 O O . PRO A 1 80 ? -19.649 -1.972 0.138 1.00 96.44 80 PRO A O 1
ATOM 606 N N . SER A 1 81 ? -20.464 -4.038 0.458 1.00 95.31 81 SER A N 1
ATOM 607 C CA . SER A 1 81 ? -21.861 -3.611 0.329 1.00 95.31 81 SER A CA 1
ATOM 608 C C . SER A 1 81 ? -22.190 -2.526 1.358 1.00 95.31 81 SER A C 1
ATOM 610 O O . SER A 1 81 ? -21.878 -2.692 2.535 1.00 95.31 81 SER A O 1
ATOM 612 N N . GLY A 1 82 ? -22.844 -1.447 0.927 1.00 91.75 82 GLY A N 1
ATOM 613 C CA . GLY A 1 82 ? -23.137 -0.283 1.775 1.00 91.75 82 GLY A CA 1
ATOM 614 C C . GLY A 1 82 ? -22.114 0.851 1.645 1.00 91.75 82 GLY A C 1
ATOM 615 O O . GLY A 1 82 ? -22.414 1.975 2.042 1.00 91.75 82 GLY A O 1
ATOM 616 N N . LEU A 1 83 ? -20.958 0.596 1.026 1.00 94.94 83 LEU A N 1
ATOM 617 C CA . LEU A 1 83 ? -20.008 1.622 0.600 1.00 94.94 83 LEU A CA 1
ATOM 618 C C . LEU A 1 83 ? -20.160 1.906 -0.900 1.00 94.94 83 LEU A C 1
ATOM 620 O O . LEU A 1 83 ? -20.623 1.063 -1.667 1.00 94.94 83 LEU A O 1
ATOM 624 N N . VAL A 1 84 ? -19.792 3.121 -1.308 1.00 94.44 84 VAL A N 1
ATOM 625 C CA . VAL A 1 84 ? -19.865 3.564 -2.713 1.00 94.44 84 VAL A CA 1
ATOM 626 C C . VAL A 1 84 ? -18.558 3.334 -3.471 1.00 94.44 84 VAL A C 1
ATOM 628 O O . VAL A 1 84 ? -18.586 3.181 -4.687 1.00 94.44 84 VAL A O 1
ATOM 631 N N . ASP A 1 85 ? -17.434 3.292 -2.755 1.00 96.19 85 ASP A N 1
ATOM 632 C CA . ASP A 1 85 ? -16.090 3.027 -3.266 1.00 96.19 85 ASP A CA 1
ATOM 633 C C . ASP A 1 85 ? -15.128 2.706 -2.101 1.00 96.19 85 ASP A C 1
ATOM 635 O O . ASP A 1 85 ? -15.559 2.531 -0.958 1.00 96.19 85 ASP A O 1
ATOM 639 N N . LEU A 1 86 ? -13.832 2.593 -2.408 1.00 97.25 86 LEU A N 1
ATOM 640 C CA . LEU A 1 86 ? -12.751 2.309 -1.456 1.00 97.25 86 LEU A CA 1
ATOM 641 C C . LEU A 1 86 ? -11.976 3.559 -1.001 1.00 97.25 86 LEU A C 1
ATOM 643 O O . LEU A 1 86 ? -10.947 3.421 -0.342 1.00 97.25 86 LEU A O 1
ATOM 647 N N . ARG A 1 87 ? -12.427 4.760 -1.379 1.00 97.88 87 ARG A N 1
ATOM 648 C CA . ARG A 1 87 ? -11.713 6.010 -1.102 1.00 97.88 87 ARG A CA 1
ATOM 649 C C . ARG A 1 87 ? -11.886 6.404 0.361 1.00 97.88 87 ARG A C 1
ATOM 651 O O . ARG A 1 87 ? -12.954 6.204 0.946 1.00 97.88 87 ARG A O 1
ATOM 658 N N . ALA A 1 88 ? -10.861 7.011 0.946 1.00 98.12 88 ALA A N 1
ATOM 659 C CA . ALA A 1 88 ? -10.841 7.373 2.361 1.00 98.12 88 ALA A CA 1
ATOM 660 C C . ALA A 1 88 ? -11.975 8.339 2.731 1.00 98.12 88 ALA A C 1
ATOM 662 O O . ALA A 1 88 ? -12.575 8.208 3.798 1.00 98.12 88 ALA A O 1
ATOM 663 N N . GLU A 1 89 ? -12.331 9.258 1.827 1.00 97.88 89 GLU A N 1
ATOM 664 C CA . GLU A 1 89 ? -13.454 10.188 2.007 1.00 97.88 89 GLU A CA 1
ATOM 665 C C . GLU A 1 89 ? -14.774 9.447 2.291 1.00 97.88 89 GLU A C 1
ATOM 667 O O . GLU A 1 89 ? -15.541 9.859 3.162 1.00 97.88 89 GLU A O 1
ATOM 672 N N . SER A 1 90 ? -15.025 8.315 1.620 1.00 97.25 90 SER A N 1
ATOM 673 C CA . SER A 1 90 ? -16.226 7.498 1.840 1.00 97.25 90 SER A CA 1
ATOM 674 C C . SER A 1 90 ? -16.269 6.921 3.253 1.00 97.25 90 SER A C 1
ATOM 676 O O . SER A 1 90 ? -17.326 6.935 3.888 1.00 97.25 90 SER A O 1
ATOM 678 N N . CYS A 1 91 ? -15.125 6.470 3.774 1.00 97.50 91 CYS A N 1
ATOM 679 C CA . CYS A 1 91 ? -14.985 6.008 5.154 1.00 97.50 91 CYS A CA 1
ATOM 680 C C . CYS A 1 91 ? -15.159 7.168 6.153 1.00 97.50 91 CYS A C 1
ATOM 682 O O . CYS A 1 91 ? -15.855 7.025 7.163 1.00 97.50 91 CYS A O 1
ATOM 684 N N . GLY A 1 92 ? -14.589 8.336 5.841 1.00 97.12 92 GLY A N 1
ATOM 685 C CA . GLY A 1 92 ? -14.618 9.543 6.671 1.00 97.12 92 GLY A CA 1
ATOM 686 C C . GLY A 1 92 ? -16.008 10.131 6.907 1.00 97.12 92 GLY A C 1
ATOM 687 O O . GLY A 1 92 ? -16.199 10.876 7.862 1.00 97.12 92 GLY A O 1
ATOM 688 N N . ARG A 1 93 ? -17.018 9.744 6.117 1.00 96.00 93 ARG A N 1
ATOM 689 C CA . ARG A 1 93 ? -18.422 10.131 6.356 1.00 96.00 93 ARG A CA 1
ATOM 690 C C . ARG A 1 93 ? -18.994 9.573 7.662 1.00 96.00 93 ARG A C 1
ATOM 692 O O . ARG A 1 93 ? -19.923 10.166 8.206 1.00 96.00 93 ARG A O 1
ATOM 699 N N . CYS A 1 94 ? -18.478 8.438 8.135 1.00 95.06 94 CYS A N 1
ATOM 700 C CA . CYS A 1 94 ? -18.890 7.811 9.396 1.00 95.06 94 CYS A CA 1
ATOM 701 C C . CYS A 1 94 ? -17.737 7.731 10.406 1.00 95.06 94 CYS A C 1
ATOM 703 O O . CYS A 1 94 ? -17.971 7.861 11.603 1.00 95.06 94 CYS A O 1
ATOM 705 N N . HIS A 1 95 ? -16.498 7.563 9.939 1.00 95.19 95 HIS A N 1
ATOM 706 C CA . HIS A 1 95 ? -15.291 7.500 10.766 1.00 95.19 95 HIS A CA 1
ATOM 707 C C . HIS A 1 95 ? -14.517 8.822 10.716 1.00 95.19 95 HIS A C 1
ATOM 709 O O . HIS A 1 95 ? -13.356 8.856 10.311 1.00 95.19 95 HIS A O 1
ATOM 715 N N . VAL A 1 96 ? -15.185 9.913 11.106 1.00 96.88 96 VAL A N 1
ATOM 716 C CA . VAL A 1 96 ? -14.691 11.292 10.935 1.00 96.88 96 VAL A CA 1
ATOM 717 C C . VAL A 1 96 ? -13.331 11.491 11.602 1.00 96.88 96 VAL A C 1
ATOM 719 O O . VAL A 1 96 ? -12.381 11.876 10.934 1.00 96.88 96 VAL A O 1
ATOM 722 N N . GLU A 1 97 ? -13.204 11.176 12.892 1.00 96.88 97 GLU A N 1
ATOM 723 C CA . GLU A 1 97 ? -11.959 11.406 13.641 1.00 96.88 97 GLU A CA 1
ATOM 724 C C . GLU A 1 97 ? -10.776 10.599 13.076 1.00 96.88 97 GLU A C 1
ATOM 726 O O . GLU A 1 97 ? -9.689 11.139 12.895 1.00 96.88 97 GLU A O 1
ATOM 731 N N . ILE A 1 98 ? -11.000 9.333 12.702 1.00 96.50 98 ILE A N 1
ATOM 732 C CA . ILE A 1 98 ? -9.966 8.471 12.097 1.00 96.50 98 ILE A CA 1
ATOM 733 C C . ILE A 1 98 ? -9.520 9.027 10.741 1.00 96.50 98 ILE A C 1
ATOM 735 O O . ILE A 1 98 ? -8.332 9.042 10.427 1.00 96.50 98 ILE A O 1
ATOM 739 N N . TYR A 1 99 ? -10.468 9.486 9.924 1.00 98.12 99 TYR A N 1
ATOM 740 C CA . TYR A 1 99 ? -10.166 10.091 8.631 1.00 98.12 99 TYR A CA 1
ATOM 741 C C . TYR A 1 99 ? -9.356 11.386 8.782 1.00 98.12 99 TYR A C 1
ATOM 743 O O . TYR A 1 99 ? -8.409 11.623 8.033 1.00 98.12 99 TYR A O 1
ATOM 751 N N . GLU A 1 100 ? -9.693 12.202 9.777 1.00 97.38 100 GLU A N 1
ATOM 752 C CA . GLU A 1 100 ? -8.996 13.445 10.102 1.00 97.38 100 GLU A CA 1
ATOM 753 C C . GLU A 1 100 ? -7.558 13.209 10.602 1.00 97.38 100 GLU A C 1
ATOM 755 O O . GLU A 1 100 ? -6.655 13.968 10.244 1.00 97.38 100 GLU A O 1
ATOM 760 N N . GLU A 1 101 ? -7.316 12.133 11.355 1.00 97.00 101 GLU A N 1
ATOM 761 C CA . GLU A 1 101 ? -5.967 11.677 11.726 1.00 97.00 101 GLU A CA 1
ATOM 762 C C . GLU A 1 101 ? -5.188 11.183 10.499 1.00 97.00 101 GLU A C 1
ATOM 764 O O . GLU A 1 101 ? -4.042 11.578 10.259 1.00 97.00 101 GLU A O 1
ATOM 769 N N . TRP A 1 102 ? -5.820 10.331 9.688 1.00 98.12 102 TRP A N 1
ATOM 770 C CA . TRP A 1 102 ? -5.198 9.740 8.510 1.00 98.12 102 TRP A CA 1
ATOM 771 C C . TRP A 1 102 ? -4.793 10.796 7.479 1.00 98.12 102 TRP A C 1
ATOM 773 O O . TRP A 1 102 ? -3.655 10.765 7.010 1.00 98.12 102 TRP A O 1
ATOM 783 N N . ARG A 1 103 ? -5.661 11.762 7.153 1.00 97.38 103 ARG A N 1
ATOM 784 C CA . ARG A 1 103 ? -5.436 12.707 6.041 1.00 97.38 103 ARG A CA 1
ATOM 785 C C . ARG A 1 103 ? -4.195 13.592 6.214 1.00 97.38 103 ARG A C 1
ATOM 787 O O . ARG A 1 103 ? -3.691 14.140 5.241 1.00 97.38 103 ARG A O 1
ATOM 794 N N . ILE A 1 104 ? -3.717 13.767 7.450 1.00 96.50 104 ILE A N 1
ATOM 795 C CA . ILE A 1 104 ? -2.506 14.546 7.761 1.00 96.50 104 ILE A CA 1
ATOM 796 C C . ILE A 1 104 ? -1.274 13.668 8.023 1.00 96.50 104 ILE A C 1
ATOM 798 O O . ILE A 1 104 ? -0.182 14.191 8.274 1.00 96.50 104 ILE A O 1
ATOM 802 N N . SER A 1 105 ? -1.436 12.346 7.985 1.00 97.50 105 SER A N 1
ATOM 803 C CA . SER A 1 105 ? -0.374 11.376 8.230 1.00 97.50 105 SER A CA 1
ATOM 804 C C . SER A 1 105 ? 0.590 11.262 7.046 1.00 97.50 105 SER A C 1
ATOM 806 O O . SER A 1 105 ? 0.301 11.677 5.923 1.00 97.50 105 SER A O 1
ATOM 808 N N . THR A 1 106 ? 1.746 10.643 7.283 1.00 97.19 106 THR A N 1
ATOM 809 C CA . THR A 1 106 ? 2.661 10.268 6.197 1.00 97.19 106 THR A CA 1
ATOM 810 C C . THR A 1 106 ? 2.041 9.222 5.266 1.00 97.19 106 THR A C 1
ATOM 812 O O . THR A 1 106 ? 2.326 9.249 4.078 1.00 97.19 106 THR A O 1
ATOM 815 N N . HIS A 1 107 ? 1.138 8.361 5.754 1.00 98.06 107 HIS A N 1
ATOM 816 C CA . HIS A 1 107 ? 0.450 7.369 4.919 1.00 98.06 107 HIS A CA 1
ATOM 817 C C . HIS A 1 107 ? -0.409 8.015 3.824 1.00 98.06 107 HIS A C 1
ATOM 819 O O . HIS A 1 107 ? -0.309 7.617 2.666 1.00 98.06 107 HIS A O 1
ATOM 825 N N . ALA A 1 108 ? -1.180 9.053 4.162 1.00 97.94 108 ALA A N 1
ATOM 826 C CA . ALA A 1 108 ? -1.970 9.803 3.181 1.00 97.94 108 ALA A CA 1
ATOM 827 C C . ALA A 1 108 ? -1.098 10.608 2.201 1.00 97.94 108 ALA A C 1
ATOM 829 O O . ALA A 1 108 ? -1.515 10.890 1.083 1.00 97.94 108 ALA A O 1
ATOM 830 N N . ARG A 1 109 ? 0.129 10.963 2.603 1.00 96.88 109 ARG A N 1
ATOM 831 C CA . ARG A 1 109 ? 1.073 11.746 1.789 1.00 96.88 109 ARG A CA 1
ATOM 832 C C . ARG A 1 109 ? 2.089 10.909 1.013 1.00 96.88 109 ARG A C 1
ATOM 834 O O . ARG A 1 109 ? 2.887 11.476 0.273 1.00 96.88 109 ARG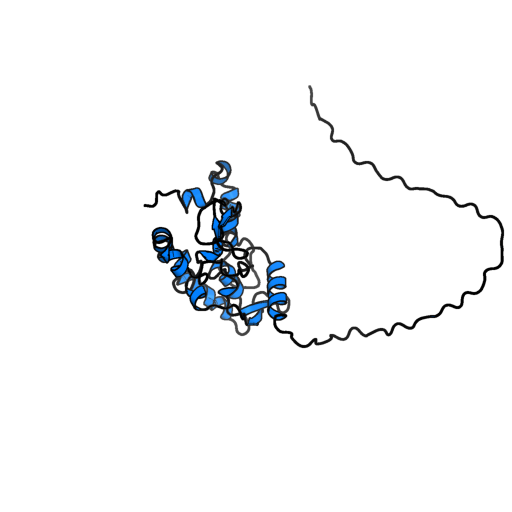 A O 1
ATOM 841 N N . ALA A 1 110 ? 2.062 9.584 1.146 1.00 97.00 110 ALA A N 1
ATOM 842 C CA . ALA A 1 110 ? 3.122 8.710 0.646 1.00 97.00 110 ALA A CA 1
ATOM 843 C C . ALA A 1 110 ? 3.258 8.691 -0.886 1.00 97.00 110 ALA A C 1
ATOM 845 O O . ALA A 1 110 ? 4.234 8.157 -1.394 1.00 97.00 110 ALA A O 1
ATOM 846 N N . TRP A 1 111 ? 2.314 9.254 -1.641 1.00 95.50 111 TRP A N 1
ATOM 847 C CA . TRP A 1 111 ? 2.363 9.253 -3.103 1.00 95.50 111 TRP A CA 1
ATOM 848 C C . TRP A 1 111 ? 2.855 10.583 -3.690 1.00 95.50 111 TRP A C 1
ATOM 850 O O . TRP A 1 111 ? 3.997 10.686 -4.129 1.00 95.50 111 TRP A O 1
ATOM 860 N N . ARG A 1 112 ? 2.003 11.616 -3.731 1.00 92.25 112 ARG A N 1
ATOM 861 C CA . ARG A 1 112 ? 2.330 12.893 -4.401 1.00 92.25 112 ARG A CA 1
ATOM 862 C C . ARG A 1 112 ? 3.002 13.926 -3.503 1.00 92.25 112 ARG A C 1
ATOM 864 O O . ARG A 1 112 ? 3.563 14.886 -4.024 1.00 92.25 112 ARG A O 1
ATOM 871 N N . ASP A 1 113 ? 2.984 13.708 -2.193 1.00 93.56 113 ASP A N 1
ATOM 872 C CA . ASP A 1 113 ? 3.344 14.718 -1.195 1.00 93.56 113 ASP A CA 1
ATOM 873 C C . ASP A 1 113 ? 4.571 14.310 -0.354 1.00 93.56 113 ASP A C 1
ATOM 875 O O . ASP A 1 113 ? 4.766 14.799 0.762 1.00 93.56 113 ASP A O 1
ATOM 879 N N . ASP A 1 114 ? 5.423 13.438 -0.904 1.00 93.44 114 ASP A N 1
ATOM 880 C CA . ASP A 1 114 ? 6.705 13.023 -0.325 1.00 93.44 114 ASP A CA 1
ATOM 881 C C . ASP A 1 114 ? 7.864 13.350 -1.295 1.00 93.44 114 ASP A C 1
ATOM 883 O O . ASP A 1 114 ? 8.112 12.613 -2.255 1.00 93.44 114 ASP A O 1
ATOM 887 N N . PRO A 1 115 ? 8.604 14.454 -1.068 1.00 93.56 115 PRO A N 1
ATOM 888 C CA . PRO A 1 115 ? 9.703 14.859 -1.941 1.00 93.56 115 PRO A CA 1
ATOM 889 C C . PRO A 1 115 ? 10.828 13.828 -2.041 1.00 93.56 115 PRO A C 1
ATOM 891 O O . PRO A 1 115 ? 11.425 13.693 -3.106 1.00 93.56 115 PRO A O 1
ATOM 894 N N . GLN A 1 116 ? 11.129 13.106 -0.958 1.00 91.25 116 GLN A N 1
ATOM 895 C CA . GLN A 1 116 ? 12.190 12.102 -0.975 1.00 91.25 116 GLN A CA 1
ATOM 896 C C . GLN A 1 116 ? 11.782 10.941 -1.879 1.00 91.25 116 GLN A C 1
ATOM 898 O O . GLN A 1 116 ? 12.537 10.557 -2.772 1.00 91.25 116 GLN A O 1
ATOM 903 N N . PHE A 1 117 ? 10.567 10.430 -1.690 1.00 93.25 117 PHE A N 1
ATOM 904 C CA . PHE A 1 117 ? 10.011 9.385 -2.538 1.00 93.25 117 PHE A CA 1
ATOM 905 C C . PHE A 1 117 ? 9.988 9.789 -4.018 1.00 93.25 117 PHE A C 1
ATOM 907 O O . PHE A 1 117 ? 10.409 9.012 -4.874 1.00 93.25 117 PHE A O 1
ATOM 914 N N . LEU A 1 118 ? 9.548 11.010 -4.333 1.00 94.31 118 LEU A N 1
ATOM 915 C CA . LEU A 1 118 ? 9.484 11.485 -5.715 1.00 94.31 118 LEU A CA 1
ATOM 916 C C . LEU A 1 118 ? 10.867 11.567 -6.379 1.00 94.31 118 LEU A C 1
ATOM 918 O O . LEU A 1 118 ? 10.978 11.288 -7.573 1.00 94.31 118 LEU A O 1
ATOM 922 N N . GLU A 1 119 ? 11.922 11.928 -5.642 1.00 93.50 119 GLU A N 1
ATOM 923 C CA . GLU A 1 119 ? 13.291 11.899 -6.175 1.00 93.50 119 GLU A CA 1
ATOM 924 C C . GLU A 1 119 ? 13.797 10.469 -6.403 1.00 93.50 119 GLU A C 1
ATOM 926 O O . GLU A 1 119 ? 14.407 10.201 -7.440 1.00 93.50 119 GLU A O 1
ATOM 931 N N . GLU A 1 120 ? 13.509 9.529 -5.498 1.00 91.56 120 GLU A N 1
ATOM 932 C CA . GLU A 1 120 ? 13.856 8.116 -5.702 1.00 91.56 120 GLU A CA 1
ATOM 933 C C . GLU A 1 120 ? 13.088 7.507 -6.885 1.00 91.56 120 GLU A C 1
ATOM 935 O O . GLU A 1 120 ? 13.674 6.815 -7.719 1.00 91.56 120 GLU A O 1
ATOM 940 N N . LEU A 1 121 ? 11.802 7.836 -7.038 1.00 92.94 121 LEU A N 1
ATOM 941 C CA . LEU A 1 121 ? 10.981 7.355 -8.147 1.00 92.94 121 LEU A CA 1
ATOM 942 C C . LEU A 1 121 ? 11.541 7.793 -9.509 1.00 92.94 121 LEU A C 1
ATOM 944 O O . LEU A 1 121 ? 11.545 7.001 -10.449 1.00 92.94 121 LEU A O 1
ATOM 948 N N . LYS A 1 122 ? 12.084 9.012 -9.631 1.00 93.06 122 LYS A N 1
ATOM 949 C CA . LYS A 1 122 ? 12.712 9.487 -10.881 1.00 93.06 122 LYS A CA 1
ATOM 950 C C . LYS A 1 122 ? 13.912 8.638 -11.302 1.00 93.06 122 LYS A C 1
ATOM 952 O O . LYS A 1 122 ? 14.122 8.443 -12.501 1.00 93.06 122 LYS A O 1
ATOM 957 N N . LYS A 1 123 ? 14.691 8.119 -10.344 1.00 91.88 123 LYS A N 1
ATOM 958 C CA . LYS A 1 123 ? 15.865 7.274 -10.631 1.00 91.88 123 LYS A CA 1
ATOM 959 C C . LYS A 1 123 ? 15.468 5.972 -11.315 1.00 91.88 123 LYS A C 1
ATOM 961 O O . LYS A 1 123 ? 16.187 5.502 -12.194 1.00 91.88 123 LYS A O 1
ATOM 966 N N . THR A 1 124 ? 14.284 5.449 -10.993 1.00 91.94 124 THR A N 1
ATOM 967 C CA . THR A 1 124 ? 13.777 4.181 -11.541 1.00 91.94 124 THR A CA 1
ATOM 968 C C . THR A 1 124 ? 13.656 4.177 -13.065 1.00 91.94 124 THR A C 1
ATOM 970 O O . THR A 1 124 ? 13.783 3.119 -13.677 1.00 91.94 124 THR A O 1
ATOM 973 N N . THR A 1 125 ? 13.477 5.355 -13.670 1.00 93.06 125 THR A N 1
ATOM 974 C CA . THR A 1 125 ? 13.370 5.562 -15.122 1.00 93.06 125 THR A CA 1
ATOM 975 C C . THR A 1 125 ? 14.501 6.420 -15.697 1.00 93.06 125 THR A C 1
ATOM 977 O O . THR A 1 125 ? 14.433 6.839 -16.852 1.00 93.06 125 THR A O 1
ATOM 980 N N . ALA A 1 126 ? 15.540 6.732 -14.912 1.00 91.88 126 ALA A N 1
ATOM 981 C CA . ALA A 1 126 ? 16.627 7.614 -15.349 1.00 91.88 126 ALA A CA 1
ATOM 982 C C . ALA A 1 126 ? 17.467 7.002 -16.485 1.00 91.88 126 ALA A C 1
ATOM 984 O O . ALA A 1 126 ? 18.016 7.722 -17.319 1.00 91.88 126 ALA A O 1
ATOM 985 N N . THR A 1 127 ? 17.538 5.670 -16.542 1.00 91.62 127 THR A N 1
ATOM 986 C CA . THR A 1 127 ? 18.172 4.936 -17.642 1.00 91.62 127 THR A CA 1
ATOM 987 C C . THR A 1 127 ? 17.128 4.587 -18.712 1.00 91.62 127 THR A C 1
ATOM 989 O O . THR A 1 127 ? 16.136 3.931 -18.385 1.00 91.62 127 THR A O 1
ATOM 992 N N . PRO A 1 128 ? 17.333 4.948 -19.996 1.00 93.12 128 PRO A N 1
ATOM 993 C CA . PRO A 1 128 ? 16.389 4.632 -21.066 1.00 93.12 128 PRO A CA 1
ATOM 994 C C . PRO A 1 128 ? 16.064 3.138 -21.162 1.00 93.12 128 PRO A C 1
ATOM 996 O O . PRO A 1 128 ? 16.957 2.292 -21.162 1.00 93.12 128 PRO A O 1
ATOM 999 N N . GLY A 1 129 ? 14.773 2.820 -21.280 1.00 90.44 129 GLY A N 1
ATOM 1000 C CA . GLY A 1 129 ? 14.291 1.439 -21.360 1.00 90.44 129 GLY A CA 1
ATOM 1001 C C . GLY A 1 129 ? 14.276 0.690 -20.025 1.00 90.44 129 GLY A C 1
ATOM 1002 O O . GLY A 1 129 ? 13.987 -0.507 -20.035 1.00 90.44 129 GLY A O 1
ATOM 1003 N N . ARG A 1 130 ? 14.564 1.369 -18.903 1.00 93.38 130 ARG A N 1
ATOM 1004 C CA . ARG A 1 130 ? 14.401 0.828 -17.551 1.00 93.38 130 ARG A CA 1
ATOM 1005 C C . ARG A 1 130 ? 13.242 1.499 -16.810 1.00 93.38 130 ARG A C 1
ATOM 1007 O O . ARG A 1 130 ? 12.973 2.679 -17.023 1.00 93.38 130 ARG A O 1
ATOM 1014 N N . ASP A 1 131 ? 12.567 0.730 -15.964 1.00 94.56 131 ASP A N 1
ATOM 1015 C CA . ASP A 1 131 ? 11.505 1.169 -15.058 1.00 94.56 131 ASP A CA 1
ATOM 1016 C C . ASP A 1 131 ? 11.422 0.218 -13.853 1.00 94.56 131 ASP A C 1
ATOM 1018 O O . ASP A 1 131 ? 10.945 -0.908 -13.966 1.00 94.56 131 ASP A O 1
ATOM 1022 N N . ALA A 1 132 ? 11.889 0.674 -12.694 1.00 93.88 132 ALA A N 1
ATOM 1023 C CA . ALA A 1 132 ? 11.755 -0.041 -11.421 1.00 93.88 132 ALA A CA 1
ATOM 1024 C C . ALA A 1 132 ? 10.623 0.513 -10.530 1.00 93.88 132 ALA A C 1
ATOM 1026 O O . ALA A 1 132 ? 10.481 0.093 -9.382 1.00 93.88 132 ALA A O 1
ATOM 1027 N N . GLY A 1 133 ? 9.807 1.452 -11.028 1.00 94.12 133 GLY A N 1
ATOM 1028 C CA . GLY A 1 133 ? 8.789 2.143 -10.232 1.00 94.12 133 GLY A CA 1
ATOM 1029 C C . GLY A 1 133 ? 7.697 1.215 -9.699 1.00 94.12 133 GLY A C 1
ATOM 1030 O O . GLY A 1 133 ? 7.141 1.467 -8.630 1.00 94.12 133 GLY A O 1
ATOM 1031 N N . TRP A 1 134 ? 7.435 0.096 -10.384 1.00 94.75 134 TRP A N 1
ATOM 1032 C CA . TRP A 1 134 ? 6.470 -0.919 -9.949 1.00 94.75 134 TRP A CA 1
ATOM 1033 C C . TRP A 1 134 ? 6.773 -1.501 -8.562 1.00 94.75 134 TRP A C 1
ATOM 1035 O O . TRP A 1 134 ? 5.852 -1.940 -7.880 1.00 94.75 134 TRP A O 1
ATOM 1045 N N . ILE A 1 135 ? 8.040 -1.491 -8.138 1.00 94.12 135 ILE A N 1
ATOM 1046 C CA . ILE A 1 135 ? 8.467 -1.956 -6.814 1.00 94.12 135 ILE A CA 1
ATOM 1047 C C . ILE A 1 135 ? 7.944 -1.010 -5.739 1.00 94.12 135 ILE A C 1
ATOM 1049 O O . ILE A 1 135 ? 7.336 -1.450 -4.765 1.00 94.12 135 ILE A O 1
ATOM 1053 N N . CYS A 1 136 ? 8.126 0.294 -5.950 1.00 94.12 136 CYS A N 1
ATOM 1054 C CA . CYS A 1 136 ? 7.783 1.321 -4.975 1.00 94.12 136 CYS A CA 1
ATOM 1055 C C . CYS A 1 136 ? 6.263 1.420 -4.771 1.00 94.12 136 CYS A C 1
ATOM 1057 O O . CYS A 1 136 ? 5.791 1.688 -3.665 1.00 94.12 136 CYS A O 1
ATOM 1059 N N . MET A 1 137 ? 5.477 1.181 -5.827 1.00 95.31 137 MET A N 1
ATOM 1060 C CA . MET A 1 137 ? 4.022 1.322 -5.744 1.00 95.31 137 MET A CA 1
ATOM 1061 C C . MET A 1 137 ? 3.376 0.313 -4.787 1.00 95.31 137 MET A C 1
ATOM 1063 O O . MET A 1 137 ? 2.360 0.642 -4.184 1.00 95.31 137 MET A O 1
ATOM 1067 N N . ASN A 1 138 ? 3.996 -0.852 -4.563 1.00 95.38 138 ASN A N 1
ATOM 1068 C CA . ASN A 1 138 ? 3.475 -1.872 -3.643 1.00 95.38 138 ASN A CA 1
ATOM 1069 C C . ASN A 1 138 ? 3.388 -1.387 -2.187 1.00 95.38 138 ASN A C 1
ATOM 1071 O O . ASN A 1 138 ? 2.629 -1.961 -1.411 1.00 95.38 138 ASN A O 1
ATOM 1075 N N . CYS A 1 139 ? 4.124 -0.326 -1.834 1.00 95.38 139 CYS A N 1
ATOM 1076 C CA . CYS A 1 139 ? 4.077 0.304 -0.515 1.00 95.38 139 CYS A CA 1
ATOM 1077 C C . CYS A 1 139 ? 3.413 1.687 -0.542 1.00 95.38 139 CYS A C 1
ATOM 1079 O O . CYS A 1 139 ? 2.712 2.038 0.399 1.00 95.38 139 CYS A O 1
ATOM 1081 N N . HIS A 1 140 ? 3.625 2.477 -1.600 1.00 97.12 140 HIS A N 1
ATOM 1082 C CA . HIS A 1 140 ? 3.196 3.883 -1.652 1.00 97.12 140 HIS A CA 1
ATOM 1083 C C . HIS A 1 140 ? 1.773 4.085 -2.206 1.00 97.12 140 HIS A C 1
ATOM 1085 O O . HIS A 1 140 ? 1.116 5.070 -1.873 1.00 97.12 140 HIS A O 1
ATOM 1091 N N . THR A 1 141 ? 1.286 3.154 -3.032 1.00 97.88 141 THR A N 1
ATOM 1092 C CA . THR A 1 141 ? -0.097 3.088 -3.544 1.00 97.88 141 THR A CA 1
ATOM 1093 C C . THR A 1 141 ? -0.535 1.615 -3.587 1.00 97.88 141 THR A C 1
ATOM 1095 O O . THR A 1 141 ? -0.732 1.036 -4.655 1.00 97.88 141 THR A O 1
ATOM 1098 N N . PRO A 1 142 ? -0.596 0.959 -2.415 1.00 97.56 142 PRO A N 1
ATOM 1099 C CA . PRO A 1 142 ? -0.473 -0.492 -2.303 1.00 97.56 142 PRO A CA 1
ATOM 1100 C C . PRO A 1 142 ? -1.631 -1.286 -2.915 1.00 97.56 142 PRO A C 1
ATOM 1102 O O . PRO A 1 142 ? -1.452 -2.463 -3.206 1.00 97.56 142 PRO A O 1
ATOM 1105 N N . LEU A 1 143 ? -2.819 -0.709 -3.106 1.00 97.94 143 LEU A N 1
ATOM 1106 C CA . LEU A 1 143 ? -3.950 -1.444 -3.676 1.00 97.94 143 LEU A CA 1
ATOM 1107 C C . LEU A 1 143 ? -3.740 -1.687 -5.172 1.00 97.94 143 LEU A C 1
ATOM 1109 O O . LEU A 1 143 ? -3.448 -0.759 -5.918 1.00 97.94 143 LEU A O 1
ATOM 1113 N N . GLU A 1 144 ? -4.026 -2.901 -5.650 1.00 97.69 144 GLU A N 1
ATOM 1114 C CA . GLU A 1 144 ? -4.000 -3.226 -7.086 1.00 97.69 144 GLU A CA 1
ATOM 1115 C C . GLU A 1 144 ? -4.805 -2.202 -7.911 1.00 97.69 144 GLU A C 1
ATOM 1117 O O . GLU A 1 144 ? -4.357 -1.770 -8.967 1.00 97.69 144 GLU A O 1
ATOM 1122 N N . SER A 1 145 ? -5.961 -1.745 -7.414 1.00 97.19 145 SER A N 1
ATOM 1123 C CA . SER A 1 145 ? -6.808 -0.736 -8.072 1.00 97.19 145 SER A CA 1
ATOM 1124 C C . SER A 1 145 ? -6.240 0.690 -8.070 1.00 97.19 145 SER A C 1
ATOM 1126 O O . SER A 1 145 ? -6.812 1.560 -8.713 1.00 97.19 145 SER A O 1
ATOM 1128 N N . GLN A 1 146 ? -5.122 0.957 -7.395 1.00 98.38 146 GLN A N 1
ATOM 1129 C CA . GLN A 1 146 ? -4.390 2.229 -7.483 1.00 98.38 146 GLN A CA 1
ATOM 1130 C C . GLN A 1 146 ? -3.301 2.206 -8.564 1.00 98.38 146 GLN A C 1
ATOM 1132 O O . GLN A 1 146 ? -2.692 3.239 -8.846 1.00 98.38 146 GLN A O 1
ATOM 1137 N N . LEU A 1 147 ? -3.042 1.050 -9.183 1.00 98.00 147 LEU A N 1
ATOM 1138 C CA . LEU A 1 147 ? -1.964 0.885 -10.152 1.00 98.00 147 LEU A CA 1
ATOM 1139 C C . LEU A 1 147 ? -2.510 1.004 -11.581 1.00 98.00 147 LEU A C 1
ATOM 1141 O O . LEU A 1 147 ? -3.339 0.178 -11.963 1.00 98.00 147 LEU A O 1
ATOM 1145 N N . PRO A 1 148 ? -2.052 1.968 -12.406 1.00 97.38 148 PRO A N 1
ATOM 1146 C CA . PRO A 1 148 ? -2.532 2.121 -13.784 1.00 97.38 148 PRO A CA 1
ATOM 1147 C C . PRO A 1 148 ? -2.123 0.959 -14.691 1.00 97.38 148 PRO A C 1
ATOM 1149 O O . PRO A 1 148 ? -2.820 0.629 -15.649 1.00 97.38 148 PRO A O 1
ATOM 1152 N N . ARG A 1 149 ? -0.987 0.330 -14.384 1.00 97.31 149 ARG A N 1
ATOM 1153 C CA . ARG A 1 149 ? -0.452 -0.836 -15.083 1.00 97.31 149 ARG A CA 1
ATOM 1154 C C . ARG A 1 149 ? 0.076 -1.832 -14.064 1.00 97.31 149 ARG A C 1
ATOM 1156 O O . ARG A 1 149 ? 0.538 -1.433 -12.998 1.00 97.31 149 ARG A O 1
ATOM 1163 N N . LEU A 1 150 ? 0.036 -3.108 -14.415 1.00 98.00 150 LEU A N 1
ATOM 1164 C CA . LEU A 1 150 ? 0.530 -4.207 -13.591 1.00 98.00 150 LEU A CA 1
ATOM 1165 C C . LEU A 1 150 ? 1.623 -4.969 -14.336 1.00 98.00 150 LEU A C 1
ATOM 1167 O O . LEU A 1 150 ? 1.561 -5.095 -15.561 1.00 98.00 150 LEU A O 1
ATOM 1171 N N . VAL A 1 151 ? 2.615 -5.473 -13.605 1.00 98.06 151 VAL A N 1
ATOM 1172 C CA . VAL A 1 151 ? 3.700 -6.273 -14.187 1.00 98.06 151 VAL A CA 1
ATOM 1173 C C . VAL A 1 151 ? 3.221 -7.702 -14.422 1.00 98.06 151 VAL A C 1
ATOM 1175 O O . VAL A 1 151 ? 2.655 -8.315 -13.522 1.00 98.06 151 VAL A O 1
ATOM 1178 N N . THR A 1 152 ? 3.456 -8.239 -15.619 1.00 97.81 152 THR A N 1
ATOM 1179 C CA . THR A 1 152 ? 3.155 -9.636 -15.982 1.00 97.81 152 THR A CA 1
ATOM 1180 C C . THR A 1 152 ? 4.404 -10.507 -16.076 1.00 97.81 152 THR A C 1
ATOM 1182 O O . THR A 1 152 ? 4.318 -11.721 -15.903 1.00 97.81 152 THR A O 1
ATOM 1185 N N . ALA A 1 153 ? 5.564 -9.909 -16.350 1.00 97.31 153 ALA A N 1
ATOM 1186 C CA . ALA A 1 153 ? 6.849 -10.593 -16.445 1.00 97.31 153 ALA A CA 1
ATOM 1187 C C . ALA A 1 153 ? 8.013 -9.599 -16.323 1.00 97.31 153 ALA A C 1
ATOM 1189 O O . ALA A 1 153 ? 7.823 -8.389 -16.427 1.00 97.31 153 ALA A O 1
ATOM 1190 N N . LEU A 1 154 ? 9.228 -10.123 -16.172 1.00 96.44 154 LEU A N 1
ATOM 1191 C CA . LEU A 1 154 ? 10.477 -9.367 -16.270 1.00 96.44 154 LEU A CA 1
ATOM 1192 C C . LEU A 1 154 ? 11.267 -9.875 -17.474 1.00 96.44 154 LEU A C 1
ATOM 1194 O O . LEU A 1 154 ? 11.405 -11.089 -17.652 1.00 96.44 154 LEU A O 1
ATOM 1198 N N . VAL A 1 155 ? 11.803 -8.974 -18.296 1.00 96.19 155 VAL A N 1
ATOM 1199 C CA . VAL A 1 155 ? 12.647 -9.380 -19.424 1.00 96.19 155 VAL A CA 1
ATOM 1200 C C . VAL A 1 155 ? 13.989 -9.867 -18.887 1.00 96.19 155 VAL A C 1
ATOM 1202 O O . VAL A 1 155 ? 14.694 -9.123 -18.213 1.00 96.19 155 VAL A O 1
ATOM 1205 N N . ASP A 1 156 ? 14.329 -11.125 -19.173 1.00 94.44 156 ASP A N 1
ATOM 1206 C CA . ASP A 1 156 ? 15.536 -11.800 -18.668 1.00 94.44 156 ASP A CA 1
ATOM 1207 C C . ASP A 1 156 ? 15.641 -11.827 -17.127 1.00 94.44 156 ASP A C 1
ATOM 1209 O O . ASP A 1 156 ? 16.730 -11.965 -16.575 1.00 94.44 156 ASP A O 1
ATOM 1213 N N . GLY A 1 157 ? 14.512 -11.691 -16.419 1.00 92.31 157 GLY A N 1
ATOM 1214 C CA . GLY A 1 157 ? 14.477 -11.629 -14.952 1.00 92.31 157 GLY A CA 1
ATOM 1215 C C . GLY A 1 157 ? 14.919 -10.290 -14.345 1.00 92.31 157 GLY A C 1
ATOM 1216 O O . GLY A 1 157 ? 14.972 -10.181 -13.126 1.00 92.31 157 GLY A O 1
ATOM 1217 N N . ASP A 1 158 ? 15.211 -9.279 -15.164 1.00 93.31 158 ASP A N 1
ATOM 1218 C CA . ASP A 1 158 ? 15.670 -7.959 -14.722 1.00 93.31 158 ASP A CA 1
ATOM 1219 C C . ASP A 1 158 ? 14.497 -7.109 -14.203 1.00 93.31 158 ASP A C 1
ATOM 1221 O O . ASP A 1 158 ? 13.583 -6.760 -14.960 1.00 93.31 158 ASP A O 1
ATOM 1225 N N . ARG A 1 159 ? 14.522 -6.733 -12.918 1.00 92.94 159 ARG A N 1
ATOM 1226 C CA . ARG A 1 159 ? 13.455 -5.951 -12.270 1.00 92.94 159 ARG A CA 1
ATOM 1227 C C . ARG A 1 159 ? 13.325 -4.535 -12.810 1.00 92.94 159 ARG A C 1
ATOM 1229 O O . ARG A 1 159 ? 12.259 -3.938 -12.673 1.00 92.94 159 ARG A O 1
ATOM 1236 N N . GLY A 1 160 ? 14.369 -4.011 -13.446 1.00 94.62 160 GLY A N 1
ATOM 1237 C CA . GLY A 1 160 ? 14.314 -2.749 -14.168 1.00 94.62 160 GLY A CA 1
ATOM 1238 C C . GLY A 1 160 ? 13.725 -2.880 -15.571 1.00 94.62 160 GLY A C 1
ATOM 1239 O O . GLY A 1 160 ? 13.594 -1.866 -16.241 1.00 94.62 160 GLY A O 1
ATOM 1240 N N . ARG A 1 161 ? 13.375 -4.080 -16.053 1.00 95.75 161 ARG A N 1
ATOM 1241 C CA . ARG A 1 161 ? 12.777 -4.300 -17.384 1.00 95.75 161 ARG A CA 1
ATOM 1242 C C . ARG A 1 161 ? 11.434 -5.043 -17.287 1.00 95.75 161 ARG A C 1
ATOM 1244 O O . ARG A 1 161 ? 11.309 -6.152 -17.815 1.00 95.75 161 ARG A O 1
ATOM 1251 N N . PRO A 1 162 ? 10.420 -4.465 -16.622 1.00 96.69 162 PRO A N 1
ATOM 1252 C CA . PRO A 1 162 ? 9.102 -5.076 -16.511 1.00 96.69 162 PRO A CA 1
ATOM 1253 C C . PRO A 1 162 ? 8.347 -5.089 -17.846 1.00 96.69 162 PRO A C 1
ATOM 1255 O O . PRO A 1 162 ? 8.429 -4.165 -18.657 1.00 96.69 162 PRO A O 1
ATOM 1258 N N . VAL A 1 163 ? 7.542 -6.130 -18.035 1.00 97.31 163 VAL A N 1
ATOM 1259 C CA . VAL A 1 163 ? 6.484 -6.201 -19.044 1.00 97.31 163 VAL A CA 1
ATOM 1260 C C . VAL A 1 163 ? 5.176 -5.826 -18.363 1.00 97.31 163 VAL A C 1
ATOM 1262 O O . VAL A 1 163 ? 4.808 -6.428 -17.356 1.00 97.31 163 VAL A O 1
ATOM 1265 N N . TYR A 1 164 ? 4.484 -4.828 -18.905 1.00 96.75 164 TYR A N 1
ATOM 1266 C CA . TYR A 1 164 ? 3.260 -4.290 -18.321 1.00 96.75 164 TYR A CA 1
ATOM 1267 C C . TYR A 1 164 ? 2.009 -4.691 -19.096 1.00 96.75 164 TYR A C 1
ATOM 1269 O O . TYR A 1 164 ? 2.033 -4.844 -20.317 1.00 96.75 164 TYR A O 1
ATOM 1277 N N . VAL A 1 165 ? 0.893 -4.724 -18.376 1.00 96.56 165 VAL A N 1
ATOM 1278 C CA . VAL A 1 165 ? -0.458 -4.657 -18.929 1.00 96.56 165 VAL A CA 1
ATOM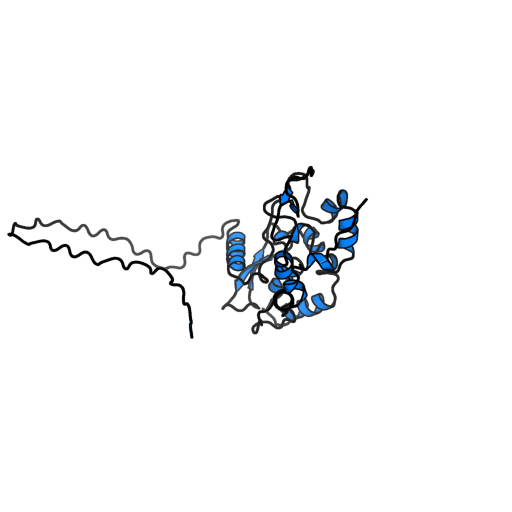 1279 C C . VAL A 1 165 ? -1.230 -3.514 -18.275 1.00 96.56 165 VAL A C 1
ATOM 1281 O O . VAL A 1 165 ? -1.020 -3.222 -17.097 1.00 96.56 165 VAL A O 1
ATOM 1284 N N . ASP A 1 166 ? -2.131 -2.877 -19.020 1.00 97.00 166 ASP A N 1
ATOM 1285 C CA . ASP A 1 166 ? -3.048 -1.884 -18.459 1.00 97.00 166 ASP A CA 1
ATOM 1286 C C . ASP A 1 166 ? -4.002 -2.532 -17.452 1.00 97.00 166 ASP A C 1
ATOM 1288 O O . ASP A 1 166 ? -4.510 -3.640 -17.660 1.00 97.00 166 ASP A O 1
ATOM 1292 N N . ASN A 1 167 ? -4.258 -1.827 -16.353 1.00 96.38 167 ASN A N 1
ATOM 1293 C CA . ASN A 1 167 ? -5.162 -2.291 -15.317 1.00 96.38 167 ASN A CA 1
ATOM 1294 C C . ASN A 1 167 ? -6.572 -1.715 -15.531 1.00 96.38 167 ASN A C 1
ATOM 1296 O O . ASN A 1 167 ? -6.792 -0.531 -15.271 1.00 96.38 167 ASN A O 1
ATOM 1300 N N . PRO A 1 168 ? -7.568 -2.522 -15.938 1.00 94.88 168 PRO A N 1
ATOM 1301 C CA . PRO A 1 168 ? -8.937 -2.040 -16.113 1.00 94.88 168 PRO A CA 1
ATOM 1302 C C . PRO A 1 168 ? -9.619 -1.654 -14.791 1.00 94.88 168 PRO A C 1
ATOM 1304 O O . PRO A 1 168 ? -10.654 -0.997 -14.825 1.00 94.88 168 PRO A O 1
ATOM 1307 N N . ASN A 1 169 ? -9.059 -2.050 -13.640 1.00 94.31 169 ASN A N 1
ATOM 1308 C CA . ASN A 1 169 ? -9.573 -1.700 -12.314 1.00 94.31 169 ASN A CA 1
ATOM 1309 C C . ASN A 1 169 ? -8.916 -0.435 -11.738 1.00 94.31 169 ASN A C 1
ATOM 1311 O O . ASN A 1 169 ? -9.120 -0.139 -10.561 1.00 94.31 169 ASN A O 1
ATOM 1315 N N . PHE A 1 170 ? -8.088 0.267 -12.519 1.00 97.44 170 PHE A N 1
ATOM 1316 C CA . PHE A 1 170 ? -7.404 1.467 -12.057 1.00 97.44 170 PHE A CA 1
ATOM 1317 C C . PHE A 1 170 ? -8.393 2.596 -11.750 1.00 97.44 170 PHE A C 1
ATOM 1319 O O . PHE A 1 170 ? -9.137 3.048 -12.622 1.00 97.44 170 PHE A O 1
ATOM 1326 N N . ASP A 1 171 ? -8.347 3.086 -10.515 1.00 97.50 171 ASP A N 1
ATOM 1327 C CA . ASP A 1 171 ? -9.035 4.284 -10.062 1.00 97.50 171 ASP A CA 1
ATOM 1328 C C . ASP A 1 171 ? -7.993 5.371 -9.728 1.00 97.50 171 ASP A C 1
ATOM 1330 O O . ASP A 1 171 ? -7.317 5.295 -8.695 1.00 97.50 171 ASP A O 1
ATOM 1334 N N . PRO A 1 172 ? -7.854 6.414 -10.570 1.00 97.19 172 PRO A N 1
ATOM 1335 C CA . PRO A 1 172 ? -6.888 7.481 -10.334 1.00 97.19 172 PRO A CA 1
ATOM 1336 C C . PRO A 1 172 ? -7.210 8.314 -9.090 1.00 97.19 172 PRO A C 1
ATOM 1338 O O . PRO A 1 172 ? -6.298 8.879 -8.502 1.00 97.19 172 PRO A O 1
ATOM 1341 N N . LYS A 1 173 ? -8.479 8.392 -8.664 1.00 97.62 173 LYS A N 1
ATOM 1342 C CA . LYS A 1 173 ? -8.838 9.102 -7.429 1.00 97.62 173 LYS A CA 1
ATOM 1343 C C . LYS A 1 173 ? -8.463 8.287 -6.204 1.00 97.62 173 LYS A C 1
ATOM 1345 O O . LYS A 1 173 ? -8.040 8.860 -5.213 1.00 97.62 173 LYS A O 1
ATOM 1350 N N . LEU A 1 174 ? -8.600 6.963 -6.274 1.00 97.94 174 LEU A N 1
ATOM 1351 C CA . LEU A 1 174 ? -8.132 6.085 -5.205 1.00 97.94 174 LEU A CA 1
ATOM 1352 C C . LEU A 1 174 ? -6.608 6.146 -5.069 1.00 97.94 174 LEU A C 1
ATOM 1354 O O . LEU A 1 174 ? -6.103 6.080 -3.956 1.00 97.94 174 LEU A O 1
ATOM 1358 N N . GLN A 1 175 ? -5.867 6.283 -6.174 1.00 98.25 175 GLN A N 1
ATOM 1359 C CA . GLN A 1 175 ? -4.408 6.445 -6.129 1.00 98.25 175 GLN A CA 1
ATOM 1360 C C . GLN A 1 175 ? -3.984 7.686 -5.328 1.00 98.25 175 GLN A C 1
ATOM 1362 O O . GLN A 1 175 ? -2.973 7.648 -4.628 1.00 98.25 175 GLN A O 1
ATOM 1367 N N . ASP A 1 176 ? -4.770 8.761 -5.395 1.00 97.31 176 ASP A N 1
ATOM 1368 C CA . ASP A 1 176 ? -4.491 10.015 -4.687 1.00 97.31 176 ASP A CA 1
ATOM 1369 C C . ASP A 1 176 ? -4.584 9.872 -3.163 1.00 97.31 176 ASP A C 1
ATOM 1371 O O . ASP A 1 176 ? -3.941 10.637 -2.452 1.00 97.31 176 ASP A O 1
ATOM 1375 N N . ASP A 1 177 ? -5.285 8.850 -2.665 1.00 98.12 177 ASP A N 1
ATOM 1376 C CA . ASP A 1 177 ? -5.315 8.519 -1.239 1.00 98.12 177 ASP A CA 1
ATOM 1377 C C . ASP A 1 177 ? -4.039 7.784 -0.762 1.00 98.12 177 ASP A C 1
ATOM 1379 O O . ASP A 1 177 ? -3.930 7.454 0.415 1.00 98.12 177 ASP A O 1
ATOM 1383 N N . ALA A 1 178 ? -3.069 7.476 -1.632 1.00 98.31 178 ALA A N 1
ATOM 1384 C CA . ALA A 1 178 ? -1.831 6.783 -1.253 1.00 98.31 178 ALA A CA 1
ATOM 1385 C C . ALA A 1 178 ? -2.099 5.520 -0.396 1.00 98.31 178 ALA A C 1
ATOM 1387 O O . ALA A 1 178 ? -2.785 4.598 -0.841 1.00 98.31 178 ALA A O 1
ATOM 1388 N N . ILE A 1 179 ? -1.621 5.449 0.848 1.00 98.44 179 ILE A N 1
ATOM 1389 C CA . ILE A 1 179 ? -1.933 4.340 1.762 1.00 98.44 179 ILE A CA 1
ATOM 1390 C C . ILE A 1 179 ? -3.268 4.639 2.463 1.00 98.44 179 ILE A C 1
ATOM 1392 O O . ILE A 1 179 ? -3.313 5.191 3.564 1.00 98.44 179 ILE A O 1
ATOM 1396 N N . THR A 1 180 ? -4.369 4.303 1.787 1.00 97.94 180 THR A N 1
ATOM 1397 C CA . THR A 1 180 ? -5.758 4.573 2.211 1.00 97.94 180 THR A CA 1
ATOM 1398 C C . THR A 1 180 ? -6.301 3.570 3.240 1.00 97.94 180 THR A C 1
ATOM 1400 O O . THR A 1 180 ? -5.696 2.531 3.502 1.00 97.94 180 THR A O 1
ATOM 1403 N N . CYS A 1 181 ? -7.497 3.821 3.785 1.00 98.00 181 CYS A N 1
ATOM 1404 C CA . CYS A 1 181 ? -8.179 2.934 4.737 1.00 98.00 181 CYS A CA 1
ATOM 1405 C C . CYS A 1 181 ? -8.295 1.496 4.201 1.00 98.00 181 CYS A C 1
ATOM 1407 O O . CYS A 1 181 ? -8.005 0.527 4.905 1.00 98.00 181 CYS A O 1
ATOM 1409 N N . ALA A 1 182 ? -8.693 1.363 2.933 1.00 97.75 182 ALA A N 1
ATOM 1410 C CA . ALA A 1 182 ? -8.907 0.080 2.274 1.00 97.75 182 ALA A CA 1
ATOM 1411 C C . ALA A 1 182 ? -7.623 -0.740 2.069 1.00 97.75 182 ALA A C 1
ATOM 1413 O O . ALA A 1 182 ? -7.722 -1.960 1.979 1.00 97.75 182 ALA A O 1
ATOM 1414 N N . ALA A 1 183 ? -6.439 -0.111 2.063 1.00 97.19 183 ALA A N 1
ATOM 1415 C CA . ALA A 1 183 ? -5.159 -0.813 1.934 1.00 97.19 183 ALA A CA 1
ATOM 1416 C C . ALA A 1 183 ? -4.918 -1.813 3.076 1.00 97.19 183 ALA A C 1
ATOM 1418 O O . ALA A 1 183 ? -4.341 -2.873 2.853 1.00 97.19 183 ALA A O 1
ATOM 1419 N N . CYS A 1 184 ? -5.398 -1.493 4.281 1.00 96.56 184 CYS A N 1
ATOM 1420 C CA . CYS A 1 184 ? -5.294 -2.369 5.448 1.00 96.56 184 CYS A CA 1
ATOM 1421 C C . CYS A 1 184 ? -6.627 -3.055 5.765 1.00 96.56 184 CYS A C 1
ATOM 1423 O O . CYS A 1 184 ? -6.667 -4.232 6.120 1.00 96.56 184 CYS A O 1
ATOM 1425 N N . HIS A 1 185 ? -7.731 -2.312 5.671 1.00 97.25 185 HIS A N 1
ATOM 1426 C CA . HIS A 1 185 ? -9.008 -2.736 6.235 1.00 97.25 185 HIS A CA 1
ATOM 1427 C C . HIS A 1 185 ? -9.944 -3.419 5.250 1.00 97.25 185 HIS A C 1
ATOM 1429 O O . HIS A 1 185 ? -10.987 -3.873 5.690 1.00 97.25 185 HIS A O 1
ATOM 1435 N N . VAL A 1 186 ? -9.663 -3.500 3.950 1.00 97.19 186 VAL A N 1
ATOM 1436 C CA . VAL A 1 186 ? -10.628 -4.087 3.008 1.00 97.19 186 VAL A CA 1
ATOM 1437 C C . VAL A 1 186 ? -10.038 -5.298 2.312 1.00 97.19 186 VAL A C 1
ATOM 1439 O O . VAL A 1 186 ? -8.990 -5.228 1.679 1.00 97.19 186 VAL A O 1
ATOM 1442 N N . LYS A 1 187 ? -10.750 -6.419 2.410 1.00 95.31 187 LYS A N 1
ATOM 1443 C CA . LYS A 1 187 ? -10.396 -7.673 1.748 1.00 95.31 187 LYS A CA 1
ATOM 1444 C C . LYS A 1 187 ? -11.663 -8.441 1.409 1.00 95.31 187 LYS A C 1
ATOM 1446 O O . LYS A 1 187 ? -12.583 -8.471 2.217 1.00 95.31 187 LYS A O 1
ATOM 1451 N N . ASP A 1 188 ? -11.716 -9.047 0.226 1.00 93.38 188 ASP A N 1
ATOM 1452 C CA . ASP A 1 188 ? -12.816 -9.916 -0.215 1.00 93.38 188 ASP A CA 1
ATOM 1453 C C . ASP A 1 188 ? -14.226 -9.303 -0.041 1.00 93.38 188 ASP A C 1
ATOM 1455 O O . ASP A 1 188 ? -15.203 -9.996 0.238 1.00 93.38 188 ASP A O 1
ATOM 1459 N N . GLY A 1 189 ? -14.347 -7.982 -0.216 1.00 94.94 189 GLY A N 1
ATOM 1460 C CA . GLY A 1 189 ? -15.617 -7.259 -0.094 1.00 94.94 189 GLY A CA 1
ATOM 1461 C C . GLY A 1 189 ? -16.115 -7.058 1.340 1.00 94.94 189 GLY A C 1
ATOM 1462 O O . GLY A 1 189 ? -17.279 -6.703 1.528 1.00 94.94 189 GLY A O 1
ATOM 1463 N N . VAL A 1 190 ? -15.266 -7.258 2.351 1.00 95.69 190 VAL A N 1
ATOM 1464 C CA . VAL A 1 190 ? -15.585 -6.996 3.761 1.00 95.69 190 VAL A CA 1
ATOM 1465 C C . VAL A 1 190 ? -14.594 -6.019 4.388 1.00 95.69 190 VAL A C 1
ATOM 1467 O O . VAL A 1 190 ? -13.460 -5.880 3.925 1.00 95.69 190 VAL A O 1
ATOM 1470 N N . VAL A 1 191 ? -15.025 -5.343 5.456 1.00 96.75 191 VAL A N 1
ATOM 1471 C CA . VAL A 1 191 ? -14.160 -4.483 6.269 1.00 96.75 191 VAL A CA 1
ATOM 1472 C C . VAL A 1 191 ? -13.582 -5.287 7.436 1.00 96.75 191 VAL A C 1
ATOM 1474 O O . VAL A 1 191 ? -14.296 -5.771 8.312 1.00 96.75 191 VAL A O 1
ATOM 1477 N N . LEU A 1 192 ? -12.269 -5.444 7.447 1.00 96.19 192 LEU A N 1
ATOM 1478 C CA . LEU A 1 192 ? -11.497 -6.096 8.484 1.00 96.19 192 LEU A CA 1
ATOM 1479 C C . LEU A 1 192 ? -11.337 -5.181 9.698 1.00 96.19 192 LEU A C 1
ATOM 1481 O O . LEU A 1 192 ? -11.010 -3.998 9.578 1.00 96.19 192 LEU A O 1
ATOM 1485 N N . GLY A 1 193 ? -11.500 -5.753 10.883 1.00 93.31 193 GLY A N 1
ATOM 1486 C CA . GLY A 1 193 ? -11.288 -5.042 12.134 1.00 93.31 193 GLY A CA 1
ATOM 1487 C C . GLY A 1 193 ? -10.893 -5.962 13.287 1.00 93.31 193 GLY A C 1
ATOM 1488 O O . GLY A 1 193 ? -10.799 -7.180 13.117 1.00 93.31 193 GLY A O 1
ATOM 1489 N N . PRO A 1 194 ? -10.676 -5.386 14.479 1.00 90.06 194 PRO A N 1
ATOM 1490 C CA . PRO A 1 194 ? -10.412 -6.145 15.705 1.00 90.06 194 PRO A CA 1
ATOM 1491 C C . PRO A 1 194 ? -11.608 -7.006 16.157 1.00 90.06 194 PRO A C 1
ATOM 1493 O O . PRO A 1 194 ? -11.429 -7.985 16.884 1.00 90.06 194 PRO A O 1
ATOM 1496 N N . TRP A 1 195 ? -12.820 -6.665 15.705 1.00 88.62 195 TRP A N 1
ATOM 1497 C CA . TRP A 1 195 ? -14.075 -7.349 16.026 1.00 88.62 195 TRP A CA 1
ATOM 1498 C C . TRP A 1 195 ? -14.820 -7.726 14.742 1.00 88.62 195 TRP A C 1
ATOM 1500 O O . TRP A 1 195 ? -14.728 -7.025 13.736 1.00 88.62 195 TRP A O 1
ATOM 1510 N N . GLY A 1 196 ? -15.555 -8.838 14.774 1.00 84.38 196 GLY A N 1
ATOM 1511 C CA . GLY A 1 196 ? -16.308 -9.357 13.622 1.00 84.38 196 GLY A CA 1
ATOM 1512 C C . GLY A 1 196 ? -17.827 -9.306 13.788 1.00 84.38 196 GLY A C 1
ATOM 1513 O O . GLY A 1 196 ? -18.550 -9.701 12.883 1.00 84.38 196 GLY A O 1
ATOM 1514 N N . ASP A 1 197 ? -18.313 -8.848 14.938 1.00 79.56 197 ASP A N 1
ATOM 1515 C CA . ASP A 1 197 ? -19.704 -8.932 15.390 1.00 79.56 197 ASP A CA 1
ATOM 1516 C C . ASP A 1 197 ? -20.303 -7.550 15.704 1.00 79.56 197 ASP A C 1
ATOM 1518 O O . ASP A 1 197 ? -21.172 -7.395 16.564 1.00 79.56 197 ASP A O 1
ATOM 1522 N N . THR A 1 198 ? -19.853 -6.520 14.987 1.00 83.06 198 THR A N 1
ATOM 1523 C CA . THR A 1 198 ? -20.354 -5.154 15.163 1.00 83.06 198 THR A CA 1
ATOM 1524 C C . THR A 1 198 ? -21.608 -4.895 14.324 1.00 83.06 198 THR A C 1
ATOM 1526 O O . THR A 1 198 ? -21.844 -5.511 13.284 1.00 83.06 198 THR A O 1
ATOM 1529 N N . LYS A 1 199 ? -22.441 -3.944 14.765 1.00 86.31 199 LYS A N 1
ATOM 1530 C CA . LYS A 1 199 ? -23.597 -3.457 13.994 1.00 86.31 199 LYS A CA 1
ATOM 1531 C C . LYS A 1 199 ? -23.161 -2.358 13.020 1.00 86.31 199 LYS A C 1
ATOM 1533 O O . LYS A 1 199 ? -23.520 -1.197 13.197 1.00 86.31 199 LYS A O 1
ATOM 1538 N N . ALA A 1 200 ? -22.351 -2.722 12.031 1.00 90.12 200 ALA A N 1
ATOM 1539 C CA . ALA A 1 200 ? -21.881 -1.806 10.995 1.00 90.12 200 ALA A CA 1
ATOM 1540 C C . ALA A 1 200 ? -22.849 -1.752 9.791 1.00 90.12 200 ALA A C 1
ATOM 1542 O O . ALA A 1 200 ? -23.521 -2.742 9.495 1.00 90.12 200 ALA A O 1
ATOM 1543 N N . PRO A 1 201 ? -22.916 -0.621 9.059 1.00 91.06 201 PRO A N 1
ATOM 1544 C CA . PRO A 1 20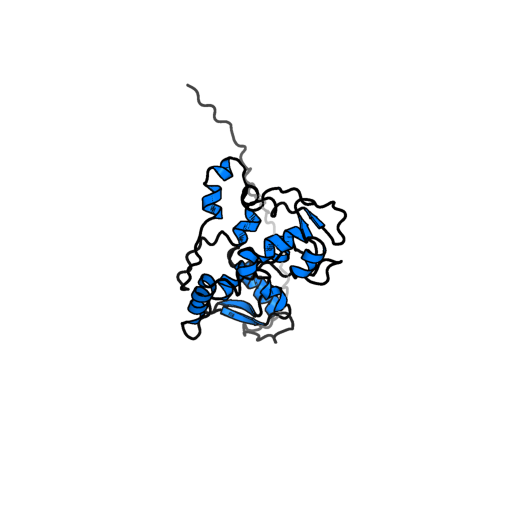1 ? -23.709 -0.497 7.830 1.00 91.06 201 PRO A CA 1
ATOM 1545 C C . PRO A 1 201 ? -23.093 -1.234 6.624 1.00 91.06 201 PRO A C 1
ATOM 1547 O O . PRO A 1 201 ? -23.668 -1.220 5.538 1.00 91.06 201 PRO A O 1
ATOM 1550 N N . HIS A 1 202 ? -21.934 -1.866 6.810 1.00 94.19 202 HIS A N 1
ATOM 1551 C CA . HIS A 1 202 ? -21.228 -2.689 5.835 1.00 94.19 202 HIS A CA 1
ATOM 1552 C C . HIS A 1 202 ? -20.741 -3.988 6.502 1.00 94.19 202 HIS A C 1
ATOM 1554 O O . HIS A 1 202 ? -20.579 -4.021 7.725 1.00 94.19 202 HIS A O 1
ATOM 1560 N N . PRO A 1 203 ? -20.473 -5.059 5.733 1.00 95.25 203 PRO A N 1
ATOM 1561 C CA . PRO A 1 203 ? -19.942 -6.305 6.269 1.00 95.25 203 PRO A CA 1
ATOM 1562 C C . PRO A 1 203 ? -18.622 -6.084 7.005 1.00 95.25 203 PRO A C 1
ATOM 1564 O O . PRO A 1 203 ? -17.741 -5.375 6.511 1.00 95.25 203 PRO A O 1
ATOM 1567 N N . VAL A 1 204 ? -18.487 -6.719 8.166 1.00 96.19 204 VAL A N 1
ATOM 1568 C CA . VAL A 1 204 ? -17.268 -6.692 8.976 1.00 96.19 204 VAL A CA 1
ATOM 1569 C C . VAL A 1 204 ? -16.777 -8.103 9.266 1.00 96.19 204 VAL A C 1
ATOM 1571 O O . VAL A 1 204 ? -17.563 -9.047 9.330 1.00 96.19 204 VAL A O 1
ATOM 1574 N N . THR A 1 205 ? -15.470 -8.275 9.422 1.00 95.81 205 THR A N 1
ATOM 1575 C CA . THR A 1 205 ? -14.866 -9.558 9.801 1.00 95.81 205 THR A CA 1
ATOM 1576 C C . THR A 1 205 ? -13.658 -9.322 10.695 1.00 95.81 205 THR A C 1
ATOM 1578 O O . THR A 1 205 ? -12.873 -8.401 10.469 1.00 95.81 205 THR A O 1
ATOM 1581 N N . LYS A 1 206 ? -13.496 -10.163 11.721 1.00 95.94 206 LYS A N 1
ATOM 1582 C CA . LYS A 1 206 ? -12.315 -10.110 12.584 1.00 95.94 206 LYS A CA 1
ATOM 1583 C C . LYS A 1 206 ? -11.067 -10.498 11.784 1.00 95.94 206 LYS A C 1
ATOM 1585 O O . LYS A 1 206 ? -11.081 -11.516 11.097 1.00 95.94 206 LYS A O 1
ATOM 1590 N N . SER A 1 207 ? -9.987 -9.735 11.922 1.00 95.75 207 SER A N 1
ATOM 1591 C CA . SER A 1 207 ? -8.682 -10.060 11.337 1.00 95.75 207 SER A CA 1
ATOM 1592 C C . SER A 1 207 ? -7.615 -10.182 12.416 1.00 95.75 207 SER A C 1
ATOM 1594 O O . SER A 1 207 ? -7.326 -9.211 13.106 1.00 95.75 207 SER A O 1
ATOM 1596 N N . GLU A 1 208 ? -6.996 -11.358 12.530 1.00 95.06 208 GLU A N 1
ATOM 1597 C CA . GLU A 1 208 ? -5.815 -11.547 13.387 1.00 95.06 208 GLU A CA 1
ATOM 1598 C C . GLU A 1 208 ? -4.581 -10.834 12.807 1.00 95.06 208 GLU A C 1
ATOM 1600 O O . GLU A 1 208 ? -3.733 -10.349 13.548 1.00 95.06 208 GLU A O 1
ATOM 1605 N N . GLU A 1 209 ? -4.495 -10.703 11.478 1.00 93.69 209 GLU A N 1
ATOM 1606 C CA . GLU A 1 209 ? -3.381 -10.015 10.814 1.00 93.69 209 GLU A CA 1
ATOM 1607 C C . GLU A 1 209 ? -3.328 -8.534 11.209 1.00 93.69 209 GLU A C 1
ATOM 1609 O O . GLU A 1 209 ? -2.256 -8.030 11.545 1.00 93.69 209 GLU A O 1
ATOM 1614 N N . LEU A 1 210 ? -4.492 -7.871 11.272 1.00 94.44 210 LEU A N 1
ATOM 1615 C CA . LEU A 1 210 ? -4.615 -6.479 11.725 1.00 94.44 210 LEU A CA 1
ATOM 1616 C C . LEU A 1 210 ? -4.264 -6.274 13.202 1.00 94.44 210 LEU A C 1
ATOM 1618 O O . LEU A 1 210 ? -4.022 -5.140 13.610 1.00 94.44 210 LEU A O 1
ATOM 1622 N N . LEU A 1 211 ? -4.234 -7.347 13.993 1.00 92.88 211 LEU A N 1
ATOM 1623 C CA . LEU A 1 211 ? -3.875 -7.334 15.413 1.00 92.88 211 LEU A CA 1
ATOM 1624 C C . LEU A 1 211 ? -2.402 -7.691 15.651 1.00 92.88 211 LEU A C 1
ATOM 1626 O O . LEU A 1 211 ? -1.990 -7.883 16.790 1.00 92.88 211 LEU A O 1
ATOM 1630 N N . SER A 1 212 ? -1.606 -7.809 14.588 1.00 93.31 212 SER A N 1
ATOM 1631 C CA . SER A 1 212 ? -0.207 -8.226 14.660 1.00 93.31 212 SER A CA 1
ATOM 1632 C C . SER A 1 212 ? 0.691 -7.317 13.825 1.00 93.31 212 SER A C 1
ATOM 1634 O O . SER A 1 212 ? 0.212 -6.560 12.981 1.00 93.31 212 SER A O 1
ATOM 1636 N N . ALA A 1 213 ? 2.010 -7.445 13.986 1.00 93.50 213 ALA A N 1
ATOM 1637 C CA . ALA A 1 213 ? 2.980 -6.747 13.140 1.00 93.50 213 ALA A CA 1
ATOM 1638 C C . ALA A 1 213 ? 2.856 -7.111 11.645 1.00 93.50 213 ALA A C 1
ATOM 1640 O O . ALA A 1 213 ? 3.361 -6.382 10.794 1.00 93.50 213 ALA A O 1
ATOM 1641 N N . ALA A 1 214 ? 2.177 -8.217 11.309 1.00 92.94 214 ALA A N 1
ATOM 1642 C CA . ALA A 1 214 ? 2.108 -8.731 9.949 1.00 92.94 214 ALA A CA 1
ATOM 1643 C C . ALA A 1 214 ? 1.478 -7.746 8.957 1.00 92.94 214 ALA A C 1
ATOM 1645 O O . ALA A 1 214 ? 1.933 -7.709 7.818 1.00 92.94 214 ALA A O 1
ATOM 1646 N N . VAL A 1 215 ? 0.485 -6.939 9.350 1.00 94.62 215 VAL A N 1
ATOM 1647 C CA . VAL A 1 215 ? -0.070 -5.911 8.447 1.00 94.62 215 VAL A CA 1
ATOM 1648 C C . VAL A 1 215 ? 0.964 -4.823 8.132 1.00 94.62 215 VAL A C 1
ATOM 1650 O O . VAL A 1 215 ? 1.066 -4.370 6.997 1.00 94.62 215 VAL A O 1
ATOM 1653 N N . CYS A 1 216 ? 1.786 -4.441 9.111 1.00 95.94 216 CYS A N 1
ATOM 1654 C CA . CYS A 1 216 ? 2.789 -3.389 8.967 1.00 95.94 216 CYS A CA 1
ATOM 1655 C C . CYS A 1 216 ? 3.980 -3.862 8.123 1.00 95.94 216 CYS A C 1
ATOM 1657 O O . CYS A 1 216 ? 4.478 -3.125 7.273 1.00 95.94 216 CYS A O 1
ATOM 1659 N N . THR A 1 217 ? 4.413 -5.111 8.315 1.00 94.44 217 THR A N 1
ATOM 1660 C CA . THR A 1 217 ? 5.559 -5.701 7.603 1.00 94.44 217 THR A CA 1
ATOM 1661 C C . THR A 1 217 ? 5.253 -6.093 6.158 1.00 94.44 217 THR A C 1
ATOM 1663 O O . THR A 1 217 ? 6.138 -6.571 5.461 1.00 94.44 217 THR A O 1
ATOM 1666 N N . GLN A 1 218 ? 4.033 -5.852 5.663 1.00 92.88 218 GLN A N 1
ATOM 1667 C CA . GLN A 1 218 ? 3.783 -5.824 4.220 1.00 92.88 218 GLN A CA 1
ATOM 1668 C C . GLN A 1 218 ? 4.629 -4.738 3.535 1.00 92.88 218 GLN A C 1
ATOM 1670 O O . GLN A 1 218 ? 5.132 -4.970 2.440 1.00 92.88 218 GLN A O 1
ATOM 1675 N N . CYS A 1 219 ? 4.794 -3.583 4.193 1.00 94.69 219 CYS A N 1
ATOM 1676 C CA . CYS A 1 219 ? 5.517 -2.431 3.651 1.00 94.69 219 CYS A CA 1
ATOM 1677 C C . CYS A 1 219 ? 6.775 -2.073 4.451 1.00 94.69 219 CYS A C 1
ATOM 1679 O O . CYS A 1 219 ? 7.670 -1.462 3.887 1.00 94.69 219 CYS A O 1
ATOM 1681 N N . HIS A 1 220 ? 6.845 -2.425 5.741 1.00 95.38 220 HIS A N 1
ATOM 1682 C CA . HIS A 1 220 ? 7.967 -2.117 6.643 1.00 95.38 220 HIS A CA 1
ATOM 1683 C C . HIS A 1 220 ? 9.001 -3.252 6.775 1.00 95.38 220 HIS A C 1
ATOM 1685 O O . HIS A 1 220 ? 9.841 -3.222 7.669 1.00 95.38 220 HIS A O 1
ATOM 1691 N N . GLU A 1 221 ? 8.967 -4.240 5.884 1.00 92.94 221 GLU A N 1
ATOM 1692 C CA . GLU A 1 221 ? 10.006 -5.266 5.754 1.00 92.94 221 GLU A CA 1
ATOM 1693 C C . GLU A 1 221 ? 10.357 -5.426 4.271 1.00 92.94 221 GLU A C 1
ATOM 1695 O O . GLU A 1 221 ? 9.649 -6.103 3.528 1.00 92.94 221 GLU A O 1
ATOM 1700 N N . ALA A 1 222 ? 11.421 -4.758 3.834 1.00 89.19 222 ALA A N 1
ATOM 1701 C CA . ALA A 1 222 ? 11.969 -4.844 2.484 1.00 89.19 222 ALA A CA 1
ATOM 1702 C C . ALA A 1 222 ? 13.468 -5.144 2.613 1.00 89.19 222 ALA A C 1
ATOM 1704 O O . ALA A 1 222 ? 14.324 -4.294 2.387 1.00 89.19 222 ALA A O 1
ATOM 1705 N N . ASP A 1 223 ? 13.775 -6.348 3.082 1.00 77.50 223 ASP A N 1
ATOM 1706 C CA . ASP A 1 223 ? 15.099 -6.780 3.537 1.00 77.50 223 ASP A CA 1
ATOM 1707 C C . ASP A 1 223 ? 15.983 -7.357 2.414 1.00 77.50 223 ASP A C 1
ATOM 1709 O O . ASP A 1 223 ? 17.147 -7.699 2.637 1.00 77.50 223 ASP A O 1
ATOM 1713 N N . GLU A 1 224 ? 15.470 -7.432 1.183 1.00 77.38 224 GLU A N 1
ATOM 1714 C CA . GLU A 1 224 ? 16.228 -7.901 0.022 1.00 77.38 224 GLU A CA 1
ATOM 1715 C C . GLU A 1 224 ? 17.014 -6.751 -0.622 1.00 77.38 224 GLU A C 1
ATOM 1717 O O . GLU A 1 224 ? 16.451 -5.757 -1.085 1.00 77.38 224 GLU A O 1
ATOM 1722 N N . ALA A 1 225 ? 18.334 -6.915 -0.729 1.00 76.12 225 ALA A N 1
ATOM 1723 C CA . ALA A 1 225 ? 19.128 -6.082 -1.620 1.00 76.12 225 ALA A CA 1
ATOM 1724 C C . ALA A 1 225 ? 18.725 -6.371 -3.074 1.00 76.12 225 ALA A C 1
ATOM 1726 O O . ALA A 1 225 ? 18.757 -7.519 -3.510 1.00 76.12 225 ALA A O 1
ATOM 1727 N N . LEU A 1 226 ? 18.392 -5.327 -3.832 1.00 82.88 226 LEU A N 1
ATOM 1728 C CA . LEU A 1 226 ? 17.977 -5.427 -5.231 1.00 82.88 226 LEU A CA 1
ATOM 1729 C C . LEU A 1 226 ? 19.119 -4.941 -6.144 1.00 82.88 226 LEU A C 1
ATOM 1731 O O . LEU A 1 226 ? 19.128 -3.780 -6.541 1.00 82.88 226 LEU A O 1
ATOM 1735 N N . PRO A 1 227 ? 20.136 -5.774 -6.441 1.00 81.81 227 PRO A N 1
ATOM 1736 C CA . PRO A 1 227 ? 21.367 -5.329 -7.103 1.00 81.81 227 PRO A CA 1
ATOM 1737 C C . PRO A 1 227 ? 21.171 -4.915 -8.567 1.00 81.81 227 PRO A C 1
ATOM 1739 O O . PRO A 1 227 ? 22.044 -4.275 -9.147 1.00 81.81 227 PRO A O 1
ATOM 1742 N N . ASP A 1 228 ? 20.057 -5.309 -9.180 1.00 84.38 228 ASP A N 1
ATOM 1743 C CA . ASP A 1 228 ? 19.696 -5.005 -10.560 1.00 84.38 228 ASP A CA 1
ATOM 1744 C C . ASP A 1 228 ? 18.990 -3.647 -10.718 1.00 84.38 228 ASP A C 1
ATOM 1746 O O . ASP A 1 228 ? 18.777 -3.188 -11.843 1.00 84.38 228 ASP A O 1
ATOM 1750 N N . VAL A 1 229 ? 18.659 -2.957 -9.624 1.00 83.56 229 VAL A N 1
ATOM 1751 C CA . VAL A 1 229 ? 17.997 -1.646 -9.651 1.00 83.56 229 VAL A CA 1
ATOM 1752 C C . VAL A 1 229 ? 18.623 -0.682 -8.644 1.00 83.56 229 VAL A C 1
ATOM 1754 O O . VAL A 1 229 ? 18.967 -1.040 -7.524 1.00 83.56 229 VAL A O 1
ATOM 1757 N N . GLU A 1 230 ? 18.764 0.582 -9.033 1.00 77.06 230 GLU A N 1
ATOM 1758 C CA . GLU A 1 230 ? 19.253 1.630 -8.136 1.00 77.06 230 GLU A CA 1
ATOM 1759 C C . GLU A 1 230 ? 18.089 2.150 -7.280 1.00 77.06 230 GLU A C 1
ATOM 1761 O O . GLU A 1 230 ? 17.345 3.031 -7.710 1.00 77.06 230 GLU A O 1
ATOM 1766 N N . LEU A 1 231 ? 17.900 1.576 -6.086 1.00 72.56 231 LEU A N 1
ATOM 1767 C CA . LEU A 1 231 ? 16.823 1.942 -5.157 1.00 72.56 231 LEU A CA 1
ATOM 1768 C C . LEU A 1 231 ? 17.334 2.156 -3.727 1.00 72.56 231 LEU A C 1
ATOM 1770 O O . LEU A 1 231 ? 18.236 1.462 -3.262 1.00 72.56 231 LEU A O 1
ATOM 1774 N N . ALA A 1 232 ? 16.687 3.073 -3.004 1.00 67.50 232 ALA A N 1
ATOM 1775 C CA . ALA A 1 232 ? 16.931 3.371 -1.590 1.00 67.50 232 ALA A CA 1
ATOM 1776 C C . ALA A 1 232 ? 15.809 2.839 -0.668 1.00 67.50 232 ALA A C 1
ATOM 1778 O O . ALA A 1 232 ? 15.385 3.527 0.257 1.00 67.50 232 ALA A O 1
ATOM 1779 N N . CYS A 1 233 ? 15.297 1.631 -0.929 1.00 75.50 233 CYS A N 1
ATOM 1780 C CA . CYS A 1 233 ? 14.132 1.063 -0.227 1.00 75.50 233 CYS A CA 1
ATOM 1781 C C . CYS A 1 233 ? 14.439 -0.239 0.535 1.00 75.50 233 CYS A C 1
ATOM 1783 O O . CYS A 1 233 ? 13.560 -1.084 0.649 1.00 75.50 233 CYS A O 1
ATOM 1785 N N . VAL A 1 234 ? 15.669 -0.416 1.029 1.00 85.50 234 VAL A N 1
ATOM 1786 C CA . VAL A 1 234 ? 16.054 -1.612 1.799 1.00 85.50 234 VAL A CA 1
ATOM 1787 C C . VAL A 1 234 ? 16.014 -1.304 3.295 1.00 85.50 234 VAL A C 1
ATOM 1789 O O . VAL A 1 234 ? 16.730 -0.416 3.760 1.00 85.50 234 VAL A O 1
ATOM 1792 N N . PHE A 1 235 ? 15.175 -2.017 4.043 1.00 89.81 235 PHE A N 1
ATOM 1793 C CA . PHE A 1 235 ? 15.010 -1.872 5.492 1.00 89.81 235 PHE A CA 1
ATOM 1794 C C . PHE A 1 235 ? 14.415 -3.147 6.107 1.00 89.81 235 PHE A C 1
ATOM 1796 O O . PHE A 1 235 ? 13.626 -3.845 5.476 1.00 89.81 235 PHE A O 1
ATOM 1803 N N . ASP A 1 236 ? 14.745 -3.416 7.367 1.00 93.19 236 ASP A N 1
ATOM 1804 C CA . ASP A 1 236 ? 14.440 -4.666 8.078 1.00 93.19 236 ASP A CA 1
ATOM 1805 C C . ASP A 1 236 ? 13.605 -4.420 9.350 1.00 93.19 236 ASP A C 1
ATOM 1807 O O . ASP A 1 236 ? 13.813 -5.053 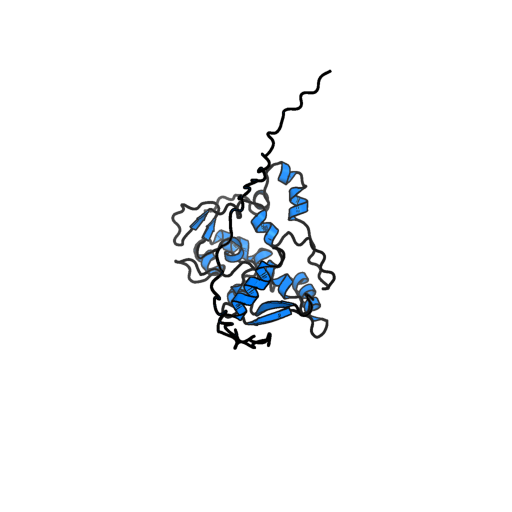10.385 1.00 93.19 236 ASP A O 1
ATOM 1811 N N . THR A 1 237 ? 12.697 -3.433 9.330 1.00 94.75 237 THR A N 1
ATOM 1812 C CA . THR A 1 237 ? 12.037 -2.944 10.559 1.00 94.75 237 THR A CA 1
ATOM 1813 C C . THR A 1 237 ? 11.246 -4.042 11.270 1.00 94.75 237 THR A C 1
ATOM 1815 O O . THR A 1 237 ? 11.230 -4.077 12.500 1.00 94.75 237 THR A O 1
ATOM 1818 N N . GLY A 1 238 ? 10.614 -4.952 10.530 1.00 94.50 238 GLY A N 1
ATOM 1819 C CA . GLY A 1 238 ? 9.926 -6.111 11.088 1.00 94.50 238 GLY A CA 1
ATOM 1820 C C . GLY A 1 238 ? 10.884 -7.069 11.791 1.00 94.50 238 GLY A C 1
ATOM 1821 O O . GLY A 1 238 ? 10.641 -7.437 12.942 1.00 94.50 238 GLY A O 1
ATOM 1822 N N . THR A 1 239 ? 11.990 -7.426 11.137 1.00 94.88 239 THR A N 1
ATOM 1823 C CA . THR A 1 239 ? 13.028 -8.296 11.713 1.00 94.88 239 THR A CA 1
ATOM 1824 C C . THR A 1 239 ? 13.702 -7.647 12.927 1.00 94.88 239 THR A C 1
ATOM 1826 O O . THR A 1 239 ? 13.803 -8.262 13.992 1.00 94.88 239 THR A O 1
ATOM 1829 N N . SER A 1 240 ? 14.086 -6.376 12.810 1.00 95.19 240 SER A N 1
ATOM 1830 C CA . SER A 1 240 ? 14.665 -5.567 13.886 1.00 95.19 240 SER A CA 1
ATOM 1831 C C . SER A 1 240 ? 13.720 -5.442 15.086 1.00 95.19 240 SER A C 1
ATOM 1833 O O . SER A 1 240 ? 14.151 -5.579 16.233 1.00 95.19 240 SER A O 1
ATOM 1835 N N . PHE A 1 241 ? 12.419 -5.236 14.850 1.00 96.12 241 PHE A N 1
ATOM 1836 C CA . PHE A 1 241 ? 11.411 -5.215 15.911 1.00 96.12 241 PHE A CA 1
ATOM 1837 C 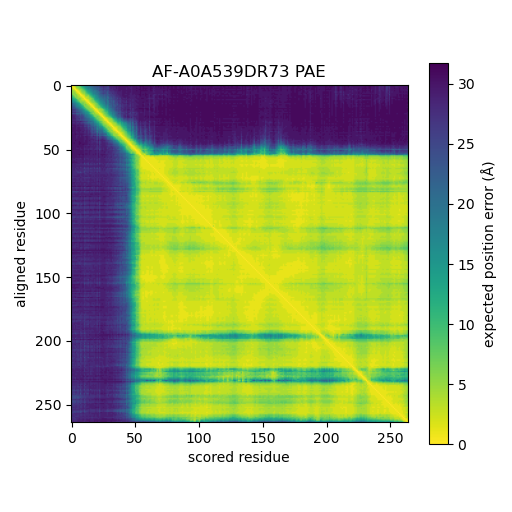C . PHE A 1 241 ? 11.285 -6.577 16.601 1.00 96.12 241 PHE A C 1
ATOM 1839 O O . PHE A 1 241 ? 11.308 -6.635 17.830 1.00 96.12 241 PHE A O 1
ATOM 1846 N N . ALA A 1 242 ? 11.198 -7.665 15.829 1.00 95.56 242 ALA A N 1
ATOM 1847 C CA . ALA A 1 242 ? 11.054 -9.022 16.353 1.00 95.56 242 ALA A CA 1
ATOM 1848 C C . ALA A 1 242 ? 12.245 -9.458 17.226 1.00 95.56 242 ALA A C 1
ATOM 1850 O O . ALA A 1 242 ? 12.060 -10.198 18.191 1.00 95.56 242 ALA A O 1
ATOM 1851 N N . ALA A 1 243 ? 13.454 -8.981 16.917 1.00 96.44 243 ALA A N 1
ATOM 1852 C CA . ALA A 1 243 ? 14.654 -9.206 17.724 1.00 96.44 243 ALA A CA 1
ATOM 1853 C C . ALA A 1 243 ? 14.769 -8.268 18.946 1.00 96.44 243 ALA A C 1
ATOM 1855 O O . ALA A 1 243 ? 15.631 -8.469 19.805 1.00 96.44 243 ALA A O 1
ATOM 1856 N N . GLY A 1 244 ? 13.937 -7.225 19.017 1.00 95.69 244 GLY A N 1
ATOM 1857 C CA . GLY A 1 244 ? 13.980 -6.192 20.046 1.00 95.69 244 GLY A CA 1
ATOM 1858 C C . GLY A 1 244 ? 13.238 -6.547 21.345 1.00 95.69 244 GLY A C 1
ATOM 1859 O O . GLY A 1 244 ? 12.447 -7.491 21.400 1.00 95.69 244 GLY A O 1
ATOM 1860 N N . PRO A 1 245 ? 13.440 -5.751 22.413 1.00 96.44 245 PRO A N 1
ATOM 1861 C CA . PRO A 1 245 ? 12.841 -6.012 23.725 1.00 96.44 245 PRO A CA 1
ATOM 1862 C C . PRO A 1 245 ? 11.308 -5.901 23.728 1.00 96.44 245 PRO A C 1
ATOM 1864 O O . PRO A 1 245 ? 10.640 -6.662 24.420 1.00 96.44 245 PRO A O 1
ATOM 1867 N N . TRP A 1 246 ? 10.732 -5.009 22.918 1.00 95.56 246 TRP A N 1
ATOM 1868 C CA . TRP A 1 246 ? 9.282 -4.786 22.884 1.00 95.56 246 TRP A CA 1
ATOM 1869 C C . TRP A 1 246 ? 8.505 -5.988 22.342 1.00 95.56 246 TRP A C 1
ATOM 1871 O O . TRP A 1 246 ? 7.446 -6.318 22.873 1.00 95.56 246 TRP A O 1
ATOM 1881 N N . ALA A 1 247 ? 9.051 -6.686 21.342 1.00 94.75 247 ALA A N 1
ATOM 1882 C CA . ALA A 1 247 ? 8.465 -7.934 20.864 1.00 94.75 247 ALA A CA 1
ATOM 1883 C C . ALA A 1 247 ? 8.508 -9.023 21.950 1.00 94.75 247 ALA A C 1
ATOM 1885 O O . ALA A 1 247 ? 7.525 -9.738 22.142 1.00 94.75 247 ALA A O 1
ATOM 1886 N N . ALA A 1 248 ? 9.603 -9.106 22.719 1.00 93.62 248 ALA A N 1
ATOM 1887 C CA . ALA A 1 248 ? 9.721 -10.035 23.847 1.00 93.62 248 ALA A CA 1
ATOM 1888 C C . ALA A 1 248 ? 8.727 -9.731 24.988 1.00 93.62 248 ALA A C 1
ATOM 1890 O O . ALA A 1 248 ? 8.308 -10.641 25.701 1.00 93.62 248 ALA A O 1
ATOM 1891 N N . GLU A 1 249 ? 8.306 -8.473 25.133 1.00 95.75 249 GLU A N 1
ATOM 1892 C CA . GLU A 1 249 ? 7.245 -8.043 26.056 1.00 95.75 249 GLU A CA 1
ATOM 1893 C C . GLU A 1 249 ? 5.820 -8.265 25.509 1.00 95.75 249 GLU A C 1
ATOM 1895 O O . GLU A 1 249 ? 4.839 -7.919 26.170 1.00 95.75 249 GLU A O 1
ATOM 1900 N N . GLY A 1 250 ? 5.679 -8.839 24.309 1.00 94.00 250 GLY A N 1
ATOM 1901 C CA . GLY A 1 250 ? 4.387 -9.094 23.673 1.00 94.00 250 GLY A CA 1
ATOM 1902 C C . GLY A 1 250 ? 3.726 -7.850 23.077 1.00 94.00 250 GLY A C 1
ATOM 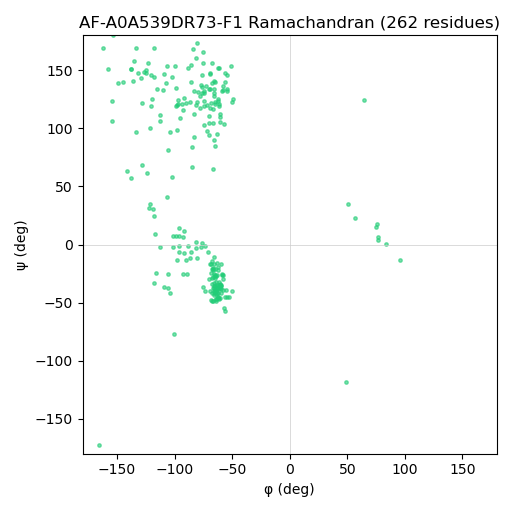1903 O O . GLY A 1 250 ? 2.522 -7.874 22.826 1.00 94.00 250 GLY A O 1
ATOM 1904 N N . LYS A 1 251 ? 4.482 -6.765 22.861 1.00 95.00 251 LYS A N 1
ATOM 1905 C CA . LYS A 1 251 ? 3.991 -5.580 22.150 1.00 95.00 251 LYS A CA 1
ATOM 1906 C C . LYS A 1 251 ? 3.908 -5.832 20.650 1.00 95.00 251 LYS A C 1
ATOM 1908 O O . LYS A 1 251 ? 4.637 -6.640 20.078 1.00 95.00 251 LYS A O 1
ATOM 1913 N N . THR A 1 252 ? 3.047 -5.062 20.011 1.00 94.94 252 THR A N 1
ATOM 1914 C CA . THR A 1 252 ? 2.849 -4.970 18.568 1.00 94.94 252 THR A CA 1
ATOM 1915 C C . THR A 1 252 ? 3.177 -3.557 18.088 1.00 94.94 252 THR A C 1
ATOM 1917 O O . THR A 1 252 ? 3.330 -2.630 18.887 1.00 94.94 252 THR A O 1
ATOM 1920 N N . CYS A 1 253 ? 3.270 -3.362 16.773 1.00 96.06 253 CYS A N 1
ATOM 1921 C CA . CYS A 1 253 ? 3.467 -2.035 16.187 1.00 96.06 253 CYS A CA 1
ATOM 1922 C C . CYS A 1 253 ? 2.337 -1.073 16.602 1.00 96.06 253 CYS A C 1
ATOM 1924 O O . CYS A 1 253 ? 2.570 0.098 16.906 1.00 96.06 253 CYS A O 1
ATOM 1926 N N . GLN A 1 254 ? 1.112 -1.598 16.645 1.00 95.00 254 GLN A N 1
ATOM 1927 C CA . GLN A 1 254 ? -0.121 -0.889 16.952 1.00 95.00 254 GLN A CA 1
ATOM 1928 C C . GLN A 1 254 ? -0.123 -0.325 18.376 1.00 95.00 254 GLN A C 1
ATOM 1930 O O . GLN A 1 254 ? -0.607 0.783 18.575 1.00 95.00 254 GLN A O 1
ATOM 1935 N N . ASP A 1 255 ? 0.479 -1.018 19.348 1.00 94.75 255 ASP A N 1
ATOM 1936 C CA . ASP A 1 255 ? 0.507 -0.560 20.746 1.00 94.75 255 ASP A CA 1
ATOM 1937 C C . ASP A 1 255 ? 1.154 0.824 20.917 1.00 94.75 255 ASP A C 1
ATOM 1939 O O . ASP A 1 255 ? 0.790 1.570 21.827 1.00 94.75 255 ASP A O 1
ATOM 1943 N N . CYS A 1 256 ? 2.105 1.177 20.045 1.00 95.50 256 CYS A N 1
ATOM 1944 C CA . CYS A 1 256 ? 2.783 2.475 20.068 1.00 95.50 256 CYS A CA 1
ATOM 1945 C C . CYS A 1 256 ? 2.327 3.414 18.942 1.00 95.50 256 CYS A C 1
ATOM 1947 O O . CYS A 1 256 ? 2.223 4.618 19.169 1.00 95.50 256 CYS A O 1
ATOM 1949 N N . HIS A 1 257 ? 2.065 2.892 17.738 1.00 96.38 257 HIS A N 1
ATOM 1950 C CA . HIS A 1 257 ? 1.762 3.706 16.551 1.00 96.38 257 HIS A CA 1
ATOM 1951 C C . HIS A 1 257 ? 0.266 3.855 16.246 1.00 96.38 257 HIS A C 1
ATOM 1953 O O . HIS A 1 257 ? -0.107 4.703 15.439 1.00 96.38 257 HIS A O 1
ATOM 1959 N N . MET A 1 258 ? -0.590 3.055 16.881 1.00 94.75 258 MET A N 1
ATOM 1960 C CA . MET A 1 258 ? -2.051 3.126 16.783 1.00 94.75 258 MET A CA 1
ATOM 1961 C C . MET A 1 258 ? -2.674 2.946 18.180 1.00 94.75 258 MET A C 1
ATOM 1963 O O . MET A 1 258 ? -3.442 2.002 18.392 1.00 94.75 258 MET A O 1
ATOM 1967 N N . PRO A 1 259 ? -2.311 3.798 19.160 1.00 90.75 259 PRO A N 1
ATOM 1968 C CA . PRO A 1 259 ? -2.702 3.593 20.546 1.00 90.75 259 PRO A CA 1
ATOM 1969 C C . PRO A 1 259 ? -4.223 3.639 20.710 1.00 90.75 259 PRO A C 1
ATOM 1971 O O . PRO A 1 259 ? -4.935 4.325 19.973 1.00 90.75 259 PRO A O 1
ATOM 1974 N N . VAL A 1 260 ? -4.718 2.924 21.720 1.00 89.81 260 VAL A N 1
ATOM 1975 C CA . VAL A 1 260 ? -6.131 2.987 22.100 1.00 89.81 260 VAL A CA 1
ATOM 1976 C C . VAL A 1 260 ? -6.456 4.412 22.538 1.00 89.81 260 VAL A C 1
ATOM 1978 O O . VAL A 1 260 ? -5.833 4.942 23.458 1.00 89.81 260 VAL A O 1
ATOM 1981 N N . ILE A 1 261 ? -7.447 5.009 21.882 1.00 88.75 261 ILE A N 1
ATOM 1982 C CA . ILE A 1 261 ? -8.012 6.305 22.244 1.00 88.75 261 ILE A CA 1
ATOM 1983 C C . ILE A 1 261 ? -9.529 6.186 22.340 1.00 88.75 261 ILE A C 1
ATOM 1985 O O . ILE A 1 261 ? -10.154 5.468 21.553 1.00 88.75 261 ILE A O 1
ATOM 1989 N N . ASP A 1 262 ? -10.111 6.902 23.296 1.00 85.00 262 ASP A N 1
ATOM 1990 C CA . ASP A 1 262 ? -11.558 7.045 23.398 1.00 85.00 262 ASP A CA 1
ATOM 1991 C C . ASP A 1 262 ? -12.017 8.112 22.404 1.00 85.00 262 ASP A C 1
ATOM 1993 O O . ASP A 1 262 ? -11.548 9.250 22.435 1.00 85.00 262 ASP A O 1
ATOM 1997 N N . ARG A 1 263 ? -12.928 7.717 21.514 1.00 80.44 263 ARG A N 1
ATOM 1998 C CA . ARG A 1 263 ? -13.534 8.579 20.496 1.00 80.44 263 ARG A CA 1
ATOM 1999 C C . ARG A 1 263 ? -14.980 8.870 20.886 1.00 80.44 263 ARG A C 1
ATOM 2001 O O . ARG A 1 263 ? -15.656 7.973 21.400 1.00 80.44 263 ARG A O 1
ATOM 2008 N N . SER A 1 264 ? -15.416 10.116 20.705 1.00 60.19 264 SER A N 1
ATOM 2009 C CA . SER A 1 264 ? -16.735 10.603 21.151 1.00 60.19 264 SER A CA 1
ATOM 2010 C C . SER A 1 264 ? -17.849 10.436 20.125 1.00 60.19 264 SER A C 1
ATOM 2012 O O . SER A 1 264 ? -17.554 10.448 18.912 1.00 60.19 264 SER A O 1
#

Solvent-accessible surface area (backbone atoms only — not comparable to full-atom values): 15994 Å² total; per-residue (Å²): 139,81,89,83,83,84,85,81,90,81,83,86,81,85,77,84,84,84,82,86,79,84,87,77,82,90,75,88,80,80,88,74,83,81,79,79,76,81,71,80,80,76,70,96,62,87,73,85,68,77,89,50,95,64,47,58,59,52,40,17,53,54,39,35,72,73,43,62,70,36,59,26,50,42,72,75,49,59,62,28,59,80,52,94,56,66,39,46,69,68,53,27,76,78,41,46,69,62,38,61,57,42,68,76,33,66,46,31,26,43,47,92,70,30,73,69,59,51,55,53,48,51,52,26,49,66,50,89,88,34,42,37,48,76,51,55,35,23,53,27,27,19,33,44,33,36,31,64,53,42,51,44,49,45,57,95,72,35,67,24,33,58,40,74,36,79,36,93,65,41,34,75,71,48,29,66,34,12,45,32,61,38,62,80,28,44,52,87,30,26,38,46,34,92,55,47,85,71,97,59,84,39,53,54,32,56,34,71,50,79,74,39,50,63,58,55,34,43,60,43,32,32,72,66,84,58,91,77,48,82,72,94,70,69,42,46,54,46,61,55,44,62,76,32,72,55,39,75,73,71,52,45,59,46,70,76,78,57,54,93,72,92,79,134